Protein AF-A0A484YVG8-F1 (afdb_monomer_lite)

pLDDT: mean 86.03, std 19.51, range [29.23, 98.75]

Foldseek 3Di:
DCVPPVPDDDQDLVSQCPDPPQHQQNSQLCNCQVPVAQGFHDDPLLQLVQCQLVVQEDDCVDPVSVVVSRVSRSVPQDSPCNNVVRVVSNCCSPPASDQPDGPLVPHPSNVRGPCNVVVNSNRPHPDDDDDDDDDDDFDFDWDDDPQWTWWAQDDCDDDPRGHTTRGDDDDPDPPDDDDPDRDTDGDD

Structure (mmCIF, N/CA/C/O backbone):
data_AF-A0A484YVG8-F1
#
_entry.id   AF-A0A484YVG8-F1
#
loop_
_atom_site.group_PDB
_atom_site.id
_atom_site.type_symbol
_atom_site.label_atom_id
_atom_site.label_alt_id
_atom_site.label_comp_id
_atom_site.label_asym_id
_atom_site.label_entity_id
_atom_site.label_seq_id
_atom_site.pdbx_PDB_ins_code
_atom_site.Cartn_x
_atom_site.Cartn_y
_atom_site.Cartn_z
_atom_site.occupancy
_atom_site.B_iso_or_equiv
_atom_site.auth_seq_id
_atom_site.auth_comp_id
_atom_site.auth_asym_id
_atom_site.auth_atom_id
_atom_site.pdbx_PDB_model_num
ATOM 1 N N . MET A 1 1 ? 9.001 -9.313 21.136 1.00 60.34 1 MET A N 1
ATOM 2 C CA . MET A 1 1 ? 7.939 -10.342 21.236 1.00 60.34 1 MET A CA 1
ATOM 3 C C . MET A 1 1 ? 8.156 -11.263 22.421 1.00 60.34 1 MET A C 1
ATOM 5 O O . MET A 1 1 ? 7.615 -10.966 23.472 1.00 60.34 1 MET A O 1
ATOM 9 N N . ALA A 1 2 ? 8.968 -12.321 22.305 1.00 66.81 2 ALA A N 1
ATOM 10 C CA . ALA A 1 2 ? 9.099 -13.330 23.363 1.00 66.81 2 ALA A CA 1
ATOM 11 C C . ALA A 1 2 ? 9.623 -12.759 24.694 1.00 66.81 2 ALA A C 1
ATOM 13 O O . ALA A 1 2 ? 9.033 -13.001 25.737 1.00 66.81 2 ALA A O 1
ATOM 14 N N . THR A 1 3 ? 10.671 -11.936 24.649 1.00 74.25 3 THR A N 1
ATOM 15 C CA . THR A 1 3 ? 11.299 -11.352 25.846 1.00 74.25 3 THR A CA 1
ATOM 16 C C . THR A 1 3 ? 10.597 -10.106 26.387 1.00 74.25 3 THR A C 1
ATOM 18 O O . THR A 1 3 ? 10.563 -9.919 27.594 1.00 74.25 3 THR A O 1
ATOM 21 N N . LEU A 1 4 ? 10.031 -9.256 25.520 1.00 75.81 4 LEU A N 1
ATOM 22 C CA . LEU A 1 4 ? 9.439 -7.964 25.923 1.00 75.81 4 LEU A CA 1
ATOM 23 C C . LEU A 1 4 ? 7.920 -7.997 26.148 1.00 75.81 4 LEU A C 1
ATOM 25 O O . LEU A 1 4 ? 7.398 -7.140 26.846 1.00 75.81 4 LEU A O 1
ATOM 29 N N . HIS A 1 5 ? 7.209 -8.966 25.567 1.00 79.62 5 HIS A N 1
ATOM 30 C CA . HIS A 1 5 ? 5.743 -9.048 25.633 1.00 79.62 5 HIS A CA 1
ATOM 31 C C . HIS A 1 5 ? 5.255 -10.426 26.110 1.00 79.62 5 HIS A C 1
ATOM 33 O O . HIS A 1 5 ? 4.117 -10.808 25.852 1.00 79.62 5 HIS A O 1
ATOM 39 N N . GLY A 1 6 ? 6.122 -11.214 26.760 1.00 82.38 6 GLY A N 1
ATOM 40 C CA . GLY A 1 6 ? 5.752 -12.515 27.335 1.00 82.38 6 GLY A CA 1
ATOM 41 C C . GLY A 1 6 ? 5.202 -13.520 26.317 1.00 82.38 6 GLY A C 1
ATOM 42 O O . GLY A 1 6 ? 4.330 -14.316 26.643 1.00 82.38 6 GLY A O 1
ATOM 43 N N . GLY A 1 7 ? 5.649 -13.441 25.059 1.00 86.50 7 GLY A N 1
ATOM 44 C CA . GLY A 1 7 ? 5.136 -14.283 23.971 1.00 86.50 7 GLY A CA 1
ATOM 45 C C . GLY A 1 7 ? 3.790 -13.838 23.385 1.00 86.50 7 GLY A C 1
ATOM 46 O O . GLY A 1 7 ? 3.355 -14.424 22.397 1.00 86.50 7 GLY A O 1
ATOM 47 N N . LYS A 1 8 ? 3.161 -12.781 23.916 1.00 90.25 8 LYS A N 1
ATOM 48 C CA . LYS A 1 8 ? 1.945 -12.186 23.353 1.00 90.25 8 LYS A CA 1
ATOM 49 C C . LYS A 1 8 ? 2.296 -11.117 22.312 1.00 90.25 8 LYS A C 1
ATOM 51 O O . LYS A 1 8 ? 3.231 -10.338 22.491 1.00 90.25 8 LYS A O 1
ATOM 56 N N . PHE A 1 9 ? 1.555 -11.081 21.207 1.00 92.50 9 PHE A N 1
ATOM 57 C CA . PHE A 1 9 ? 1.695 -10.028 20.200 1.00 92.50 9 PHE A CA 1
ATOM 58 C C . PHE A 1 9 ? 1.106 -8.707 20.754 1.00 92.50 9 PHE A C 1
ATOM 60 O O . PHE A 1 9 ? 0.013 -8.753 21.319 1.00 92.50 9 PHE A O 1
ATOM 67 N N . PRO A 1 10 ? 1.795 -7.554 20.643 1.00 94.12 10 PRO A N 1
ATOM 68 C CA . PRO A 1 10 ? 1.298 -6.279 21.149 1.00 94.12 10 PRO A CA 1
ATOM 69 C C . PRO A 1 10 ? 0.049 -5.812 20.398 1.00 94.12 10 PRO A C 1
ATOM 71 O O . PRO A 1 10 ? -0.094 -6.028 19.197 1.00 94.12 10 PRO A O 1
ATOM 74 N N . GLU A 1 11 ? -0.855 -5.141 21.107 1.00 95.31 11 GLU A N 1
ATOM 75 C CA . GLU A 1 11 ? -2.176 -4.759 20.585 1.00 95.31 11 GLU A CA 1
ATOM 76 C C . GLU A 1 11 ? -2.359 -3.236 20.457 1.00 95.31 11 GLU A C 1
ATOM 78 O O . GLU A 1 11 ? -3.439 -2.762 20.080 1.00 95.31 11 GLU A O 1
ATOM 83 N N . THR A 1 12 ? -1.329 -2.451 20.779 1.00 95.81 12 THR A N 1
ATOM 84 C CA . THR A 1 12 ? -1.303 -0.995 20.575 1.00 95.81 12 THR A CA 1
ATOM 85 C C . THR A 1 12 ? -0.520 -0.641 19.314 1.00 95.81 12 THR A C 1
ATOM 87 O O . THR A 1 12 ? 0.351 -1.392 18.870 1.00 95.81 12 THR A O 1
ATOM 90 N N . PHE A 1 13 ? -0.842 0.495 18.696 1.00 96.00 13 PHE A N 1
ATOM 91 C CA . PHE A 1 13 ? -0.215 0.881 17.433 1.00 96.00 13 PHE A CA 1
ATOM 92 C C . PHE A 1 13 ? 1.282 1.139 17.601 1.00 96.00 13 PHE A C 1
ATOM 94 O O . PHE A 1 13 ? 2.089 0.671 16.800 1.00 96.00 13 PHE A O 1
ATOM 101 N N . GLU A 1 14 ? 1.644 1.848 18.664 1.00 95.94 14 GLU A N 1
ATOM 102 C CA . GLU A 1 14 ? 3.000 2.275 18.982 1.00 95.94 14 GLU A CA 1
ATOM 103 C C . GLU A 1 14 ? 3.911 1.069 19.223 1.00 95.94 14 GLU A C 1
ATOM 105 O O . GLU A 1 14 ? 5.000 0.995 18.655 1.00 95.94 14 GLU A O 1
ATOM 110 N N . GLU A 1 15 ? 3.447 0.085 19.997 1.00 94.94 15 GLU A N 1
ATOM 111 C CA . GLU A 1 15 ? 4.212 -1.133 20.271 1.00 94.94 15 GLU A CA 1
ATOM 112 C C . GLU A 1 15 ? 4.405 -1.982 19.012 1.00 94.94 15 GLU A C 1
ATOM 114 O O . GLU A 1 15 ? 5.496 -2.501 18.780 1.00 94.94 15 GLU A O 1
ATOM 119 N N . VAL A 1 16 ? 3.372 -2.109 18.170 1.00 95.88 16 VAL A N 1
ATOM 120 C CA . VAL A 1 16 ? 3.470 -2.866 16.914 1.00 95.88 16 VAL A CA 1
ATOM 121 C C . VAL A 1 16 ? 4.398 -2.165 15.922 1.00 95.88 16 VAL A C 1
ATOM 123 O O . VAL A 1 16 ? 5.233 -2.818 15.298 1.00 95.88 16 VAL A O 1
ATOM 126 N N . ALA A 1 17 ? 4.289 -0.844 15.784 1.00 95.12 17 ALA A N 1
ATOM 127 C CA . ALA A 1 17 ? 5.133 -0.053 14.891 1.00 95.12 17 ALA A CA 1
ATOM 128 C C . ALA A 1 17 ? 6.601 0.017 15.352 1.00 95.12 17 ALA A C 1
ATOM 130 O O . ALA A 1 17 ? 7.482 0.276 14.536 1.00 95.12 17 ALA A O 1
ATOM 131 N N . ALA A 1 18 ? 6.879 -0.234 16.635 1.00 93.94 18 ALA A N 1
ATOM 132 C CA . ALA A 1 18 ? 8.238 -0.316 17.167 1.00 93.94 18 ALA A CA 1
ATOM 133 C C . ALA A 1 18 ? 8.953 -1.638 16.824 1.00 93.94 18 ALA A C 1
ATOM 135 O O . ALA A 1 18 ? 10.165 -1.757 17.021 1.00 93.94 18 ALA A O 1
ATOM 136 N N . LEU A 1 19 ? 8.235 -2.646 16.314 1.00 94.06 19 LEU A N 1
ATOM 137 C CA . LEU A 1 19 ? 8.826 -3.938 15.976 1.00 94.06 19 LEU A CA 1
ATOM 138 C C . LEU A 1 19 ? 9.741 -3.838 14.740 1.00 94.06 19 LEU A C 1
ATOM 140 O O . LEU A 1 19 ? 9.366 -3.227 13.733 1.00 94.06 19 LEU A O 1
ATOM 144 N N . PRO A 1 20 ? 10.916 -4.500 14.746 1.00 92.25 20 PRO A N 1
ATOM 145 C CA . PRO A 1 20 ? 11.801 -4.528 13.587 1.00 92.25 20 PRO A CA 1
ATOM 146 C C . PRO A 1 20 ? 11.090 -5.042 12.328 1.00 92.25 20 PRO A C 1
ATOM 148 O O . PRO A 1 20 ? 10.507 -6.124 12.329 1.00 92.25 20 PRO A O 1
ATOM 151 N N . GLY A 1 21 ? 11.158 -4.268 11.243 1.00 91.25 21 GLY A N 1
ATOM 152 C CA . GLY A 1 21 ? 10.540 -4.614 9.958 1.00 91.25 21 GLY A CA 1
ATOM 153 C C . GLY A 1 21 ? 9.051 -4.266 9.832 1.00 91.25 21 GLY A C 1
ATOM 154 O O . GLY A 1 21 ? 8.484 -4.464 8.757 1.00 91.25 21 GLY A O 1
ATOM 155 N N . VAL A 1 22 ? 8.416 -3.708 10.869 1.00 95.81 22 VAL A N 1
ATOM 156 C CA . VAL A 1 22 ? 7.002 -3.312 10.834 1.00 95.81 22 VAL A CA 1
ATOM 157 C C . VAL A 1 22 ? 6.878 -1.809 10.591 1.00 95.81 22 VAL A C 1
ATOM 159 O O . VAL A 1 22 ? 7.183 -0.986 11.444 1.00 95.81 22 VAL A O 1
ATOM 162 N N . GLY A 1 23 ? 6.425 -1.432 9.394 1.00 95.25 23 GLY A N 1
ATOM 163 C CA . GLY A 1 23 ? 6.131 -0.035 9.056 1.00 95.25 23 GLY A CA 1
ATOM 164 C C . GLY A 1 23 ? 4.698 0.381 9.406 1.00 95.25 23 GLY A C 1
ATOM 165 O O . GLY A 1 23 ? 3.845 -0.463 9.676 1.00 95.25 23 GLY A O 1
ATOM 166 N N . ARG A 1 24 ? 4.397 1.685 9.288 1.00 96.69 24 ARG A N 1
ATOM 167 C CA . ARG A 1 24 ? 3.072 2.289 9.568 1.00 96.69 24 ARG A CA 1
ATOM 168 C C . ARG A 1 24 ? 1.896 1.512 8.956 1.00 96.69 24 ARG A C 1
ATOM 170 O O . ARG A 1 24 ? 0.933 1.206 9.647 1.00 96.69 24 ARG A O 1
ATOM 177 N N . SER A 1 25 ? 1.980 1.180 7.664 1.00 97.19 25 SER A N 1
ATOM 178 C CA . SER A 1 25 ? 0.912 0.439 6.973 1.00 97.19 25 SER A CA 1
ATOM 179 C C . SER A 1 25 ? 0.786 -1.001 7.457 1.00 97.19 25 SER A C 1
ATOM 181 O O . SER A 1 25 ? -0.323 -1.519 7.505 1.00 97.19 25 SER A O 1
ATOM 183 N N . THR A 1 26 ? 1.899 -1.652 7.792 1.00 97.56 26 THR A N 1
ATOM 184 C CA . THR A 1 26 ? 1.894 -3.033 8.282 1.00 97.56 26 THR A CA 1
ATOM 185 C C . THR A 1 26 ? 1.301 -3.099 9.685 1.00 97.56 26 THR A C 1
ATOM 187 O O . THR A 1 26 ? 0.477 -3.966 9.942 1.00 97.56 26 THR A O 1
ATOM 190 N N . ALA A 1 27 ? 1.644 -2.150 10.562 1.00 97.75 27 ALA A N 1
ATOM 191 C CA . ALA A 1 27 ? 1.044 -2.044 11.891 1.00 97.75 27 ALA A CA 1
ATOM 192 C C . ALA A 1 27 ? -0.480 -1.856 11.811 1.00 97.75 27 ALA A C 1
ATOM 194 O O . ALA A 1 27 ? -1.227 -2.594 12.452 1.00 97.75 27 ALA A O 1
ATOM 195 N N . GLY A 1 28 ? -0.941 -0.934 10.953 1.00 97.44 28 GLY A N 1
ATOM 196 C CA . GLY A 1 28 ? -2.369 -0.722 10.709 1.00 97.44 28 GLY A CA 1
ATOM 197 C C . GLY A 1 28 ? -3.067 -1.963 10.147 1.00 97.44 28 GLY A C 1
ATOM 198 O O . GLY A 1 28 ? -4.139 -2.328 10.623 1.00 97.44 28 GLY A O 1
ATOM 199 N N . ALA A 1 29 ? -2.440 -2.664 9.198 1.00 97.75 29 ALA A N 1
ATOM 200 C CA . ALA A 1 29 ? -2.981 -3.899 8.631 1.00 97.75 29 ALA A CA 1
ATOM 201 C C . ALA A 1 29 ? -3.119 -4.998 9.691 1.00 97.75 29 ALA A C 1
ATOM 203 O O . ALA A 1 29 ? -4.184 -5.592 9.813 1.00 97.75 29 ALA A O 1
ATOM 204 N N . ILE A 1 30 ? -2.076 -5.234 10.491 1.00 97.69 30 ILE A N 1
ATOM 205 C CA . ILE A 1 30 ? -2.102 -6.255 11.543 1.00 97.69 30 ILE A CA 1
ATOM 206 C C . ILE A 1 30 ? -3.243 -5.970 12.518 1.00 97.69 30 ILE A C 1
ATOM 208 O O . ILE A 1 30 ? -4.085 -6.834 12.724 1.00 97.69 30 ILE A O 1
ATOM 212 N N . LEU A 1 31 ? -3.297 -4.760 13.078 1.00 97.94 31 LEU A N 1
ATOM 213 C CA . LEU A 1 31 ? -4.265 -4.414 14.120 1.00 97.94 31 LEU A CA 1
ATOM 214 C C . LEU A 1 31 ? -5.709 -4.342 13.609 1.00 97.94 31 LEU A C 1
ATOM 216 O O . LEU A 1 31 ? -6.631 -4.727 14.327 1.00 97.94 31 LEU A O 1
ATOM 220 N N . SER A 1 32 ? -5.920 -3.865 12.381 1.00 97.75 32 SER A N 1
ATOM 221 C CA . SER A 1 32 ? -7.262 -3.824 11.790 1.00 97.75 32 SER A CA 1
ATOM 222 C C . SER A 1 32 ? -7.777 -5.210 11.421 1.00 97.75 32 SER A C 1
ATOM 224 O O . SER A 1 32 ? -8.926 -5.511 11.708 1.00 97.75 32 SER A O 1
ATOM 226 N N . LEU A 1 33 ? -6.943 -6.077 10.840 1.00 97.44 33 LEU A N 1
ATOM 227 C CA . LEU A 1 33 ? -7.379 -7.399 10.384 1.00 97.44 33 LEU A CA 1
ATOM 228 C C . LEU A 1 33 ? -7.543 -8.400 11.529 1.00 97.44 33 LEU A C 1
ATOM 230 O O . LEU A 1 33 ? -8.469 -9.204 11.495 1.00 97.44 33 LEU A O 1
ATOM 234 N N . SER A 1 34 ? -6.653 -8.380 12.526 1.00 96.94 34 SER A N 1
ATOM 235 C CA . SER A 1 34 ? -6.692 -9.366 13.615 1.00 96.94 34 SER A CA 1
ATOM 236 C C . SER A 1 34 ? -7.601 -8.959 14.772 1.00 96.94 34 SER A C 1
ATOM 238 O O . SER A 1 34 ? -8.173 -9.832 15.420 1.00 96.94 34 SER A O 1
ATOM 240 N N . LEU A 1 35 ? -7.742 -7.654 15.033 1.00 96.56 35 LEU A N 1
ATOM 241 C CA . LEU A 1 35 ? -8.461 -7.128 16.199 1.00 96.56 35 LEU A CA 1
ATOM 242 C C . LEU A 1 35 ? -9.585 -6.148 15.837 1.00 96.56 35 LEU A C 1
ATOM 244 O O . LEU A 1 35 ? -10.202 -5.587 16.740 1.00 96.56 35 LEU A O 1
ATOM 248 N N . GLY A 1 36 ? -9.838 -5.885 14.550 1.00 96.75 36 GLY A N 1
ATOM 249 C CA . GLY A 1 36 ? -10.873 -4.935 14.125 1.00 96.75 36 GLY A CA 1
ATOM 250 C C . GLY A 1 36 ? -10.590 -3.489 14.543 1.00 96.75 36 GLY A C 1
ATOM 251 O O . GLY A 1 36 ? -11.511 -2.678 14.624 1.00 96.75 36 GLY A O 1
ATOM 252 N N . LYS A 1 37 ? -9.335 -3.138 14.859 1.00 97.44 37 LYS A N 1
ATOM 253 C CA . LYS A 1 37 ? -8.994 -1.774 15.287 1.00 97.44 37 LYS A CA 1
ATOM 254 C C . LYS A 1 37 ? -9.048 -0.807 14.107 1.00 97.44 37 LYS A C 1
ATOM 256 O O . LYS A 1 37 ? -8.571 -1.121 13.017 1.00 97.44 37 LYS A O 1
ATOM 261 N N . HIS A 1 38 ? -9.588 0.390 14.339 1.00 97.94 38 HIS A N 1
ATOM 262 C CA . HIS A 1 38 ? -9.782 1.417 13.310 1.00 97.94 38 HIS A CA 1
ATOM 263 C C . HIS A 1 38 ? -8.454 2.058 12.881 1.00 97.94 38 HIS A C 1
ATOM 265 O O . HIS A 1 38 ? -8.110 3.164 13.287 1.00 97.94 38 HIS A O 1
ATOM 271 N N . PHE A 1 39 ? -7.700 1.344 12.046 1.00 98.19 39 PHE A N 1
ATOM 272 C CA . PHE A 1 39 ? -6.464 1.830 11.445 1.00 98.19 39 PHE A CA 1
ATOM 273 C C . PHE A 1 39 ? -6.497 1.688 9.919 1.00 98.19 39 PHE A C 1
ATOM 275 O O . PHE A 1 39 ? -6.807 0.608 9.406 1.00 98.19 39 PHE A O 1
ATOM 282 N N . PRO A 1 40 ? -6.140 2.749 9.177 1.00 98.12 40 PRO A N 1
ATOM 283 C CA . PRO A 1 40 ? -6.019 2.696 7.728 1.00 98.12 40 PRO A CA 1
ATOM 284 C C . PRO A 1 40 ? -4.735 1.982 7.297 1.00 98.12 40 PRO A C 1
ATOM 286 O O . PRO A 1 40 ? -3.752 1.889 8.039 1.00 98.12 40 PRO A O 1
ATOM 289 N N . ILE A 1 41 ? -4.714 1.559 6.036 1.00 98.44 41 ILE A N 1
ATOM 290 C CA . ILE A 1 41 ? -3.536 0.986 5.377 1.00 98.44 41 ILE A CA 1
ATOM 291 C C . ILE A 1 41 ? -3.152 1.803 4.143 1.00 98.44 41 ILE A C 1
ATOM 293 O O . ILE A 1 41 ? -3.974 2.503 3.551 1.00 98.44 41 ILE A O 1
ATOM 297 N N . LEU A 1 42 ? -1.888 1.732 3.733 1.00 98.19 42 LEU A N 1
ATOM 298 C CA . LEU A 1 42 ? -1.410 2.413 2.533 1.00 98.19 42 LEU A CA 1
ATOM 299 C C . LEU A 1 42 ? -0.228 1.674 1.892 1.00 98.19 42 LEU A C 1
ATOM 301 O O . LEU A 1 42 ? 0.884 2.199 1.759 1.00 98.19 42 LEU A O 1
ATOM 305 N N . ASP A 1 43 ? -0.476 0.434 1.480 1.00 96.62 43 ASP A N 1
ATOM 306 C CA . ASP A 1 43 ? 0.477 -0.368 0.720 1.00 96.62 43 ASP A CA 1
ATOM 307 C C . ASP A 1 43 ? 0.540 0.070 -0.764 1.00 96.62 43 ASP A C 1
ATOM 309 O O . ASP A 1 43 ? -0.116 1.020 -1.207 1.00 96.62 43 ASP A O 1
ATOM 313 N N . GLY A 1 44 ? 1.350 -0.611 -1.579 1.00 96.19 44 GLY A N 1
ATOM 314 C CA . GLY A 1 44 ? 1.469 -0.287 -3.006 1.00 96.19 44 GLY A CA 1
ATOM 315 C C . GLY A 1 44 ? 0.164 -0.454 -3.802 1.00 96.19 44 GLY A C 1
ATOM 316 O O . GLY A 1 44 ? -0.021 0.219 -4.822 1.00 96.19 44 GLY A O 1
ATOM 317 N N . ASN A 1 45 ? -0.736 -1.333 -3.354 1.00 97.81 45 ASN A N 1
ATOM 318 C CA . ASN A 1 45 ? -2.032 -1.585 -3.975 1.00 97.81 45 ASN A CA 1
ATOM 319 C C . ASN A 1 45 ? -3.012 -0.455 -3.666 1.00 97.81 45 ASN A C 1
ATOM 321 O O . ASN A 1 45 ? -3.525 0.176 -4.593 1.00 97.81 45 ASN A O 1
ATOM 325 N N . VAL A 1 46 ? -3.169 -0.118 -2.389 1.00 98.19 46 VAL A N 1
ATOM 326 C CA . VAL A 1 46 ? -4.045 0.953 -1.913 1.00 98.19 46 VAL A CA 1
ATOM 327 C C . VAL A 1 46 ? -3.591 2.310 -2.443 1.00 98.19 46 VAL A C 1
ATOM 329 O O . VAL A 1 46 ? -4.416 3.061 -2.962 1.00 98.19 46 VAL A O 1
ATOM 332 N N . LYS A 1 47 ? -2.276 2.598 -2.463 1.00 98.31 47 LYS A N 1
ATOM 333 C CA . LYS A 1 47 ? -1.734 3.821 -3.095 1.00 98.31 47 LYS A CA 1
ATOM 334 C C . LYS A 1 47 ? -2.216 3.984 -4.536 1.00 98.31 47 LYS A C 1
ATOM 336 O O . LYS A 1 47 ? -2.554 5.087 -4.951 1.00 98.31 47 LYS A O 1
ATOM 341 N N . ARG A 1 48 ? -2.246 2.896 -5.311 1.00 98.31 48 ARG A N 1
ATOM 342 C CA . ARG A 1 48 ? -2.674 2.915 -6.717 1.00 98.31 48 ARG A CA 1
ATOM 343 C C . ARG A 1 48 ? -4.178 3.101 -6.861 1.00 98.31 48 ARG A C 1
ATOM 345 O O . ARG A 1 48 ? -4.586 3.891 -7.710 1.00 98.31 48 ARG A O 1
ATOM 352 N N . VAL A 1 49 ? -4.975 2.407 -6.050 1.00 98.62 49 VAL A N 1
ATOM 353 C CA . VAL A 1 49 ? -6.436 2.563 -6.035 1.00 98.62 49 VAL A CA 1
ATOM 354 C C . VAL A 1 49 ? -6.805 4.007 -5.701 1.00 98.62 49 VAL A C 1
ATOM 356 O O . VAL A 1 49 ? -7.476 4.654 -6.503 1.00 98.62 49 VAL A O 1
ATOM 359 N N . LEU A 1 50 ? -6.299 4.543 -4.586 1.00 98.75 50 LEU A N 1
ATOM 360 C CA . LEU A 1 50 ? -6.603 5.904 -4.139 1.00 98.75 50 LEU A CA 1
ATOM 361 C C . LEU A 1 50 ? -6.100 6.959 -5.126 1.00 98.75 50 LEU A C 1
ATOM 363 O O . LEU A 1 50 ? -6.848 7.865 -5.486 1.00 98.75 50 LEU A O 1
ATOM 367 N N . ALA A 1 51 ? -4.868 6.820 -5.631 1.00 98.56 51 ALA A N 1
ATOM 368 C CA . ALA A 1 51 ? -4.328 7.780 -6.589 1.00 98.56 51 ALA A CA 1
ATOM 369 C C . ALA A 1 51 ? -5.144 7.842 -7.885 1.00 98.56 51 ALA A C 1
ATOM 371 O O . ALA A 1 51 ? -5.301 8.920 -8.446 1.00 98.56 51 ALA A O 1
ATOM 372 N N . ARG A 1 52 ? -5.679 6.712 -8.361 1.00 98.62 52 ARG A N 1
ATOM 373 C CA . ARG A 1 52 ? -6.542 6.673 -9.550 1.00 98.62 52 ARG A CA 1
ATOM 374 C C . ARG A 1 52 ? -7.945 7.194 -9.257 1.00 98.62 52 ARG A C 1
ATOM 376 O O . ARG A 1 52 ? -8.450 8.010 -10.021 1.00 98.62 52 ARG A O 1
ATOM 383 N N . CYS A 1 53 ? -8.554 6.752 -8.158 1.00 98.56 53 CYS A N 1
ATOM 384 C CA . CYS A 1 53 ? -9.919 7.139 -7.808 1.00 98.56 53 CYS A CA 1
ATOM 385 C C . CYS A 1 53 ? -10.037 8.654 -7.607 1.00 98.56 53 CYS A C 1
ATOM 387 O O . CYS A 1 53 ? -10.939 9.269 -8.163 1.00 98.56 53 CYS A O 1
ATOM 389 N N . TYR A 1 54 ? -9.069 9.251 -6.905 1.00 98.56 54 TYR A N 1
ATOM 390 C CA . TYR A 1 54 ? -9.038 10.677 -6.566 1.00 98.56 54 TYR A CA 1
ATOM 391 C C . TYR A 1 54 ? -8.095 11.513 -7.449 1.00 98.56 54 TYR A C 1
ATOM 393 O O . TYR A 1 54 ? -7.811 12.663 -7.118 1.00 98.56 54 TYR A O 1
ATOM 401 N N . ALA A 1 55 ? -7.573 10.947 -8.544 1.00 98.12 55 ALA A N 1
ATOM 402 C CA . ALA A 1 55 ? -6.649 11.620 -9.466 1.00 98.12 55 ALA A CA 1
ATOM 403 C C . ALA A 1 55 ? -5.456 12.324 -8.773 1.00 98.12 55 ALA A C 1
ATOM 405 O O . ALA A 1 55 ? -5.066 13.440 -9.123 1.00 98.12 55 ALA A O 1
ATOM 406 N N . VAL A 1 56 ? -4.842 11.665 -7.783 1.00 98.31 56 VAL A N 1
ATOM 407 C CA . VAL A 1 56 ? -3.684 12.200 -7.050 1.00 98.31 56 VAL A CA 1
ATOM 408 C C . VAL A 1 56 ? -2.425 12.087 -7.905 1.00 98.31 56 VAL A C 1
ATOM 410 O O . VAL A 1 56 ? -1.802 11.027 -8.002 1.00 98.31 56 VAL A O 1
ATOM 413 N N . SER A 1 57 ? -2.038 13.198 -8.526 1.00 96.62 57 SER A N 1
ATOM 414 C CA . SER A 1 57 ? -0.824 13.300 -9.333 1.00 96.62 57 SER A CA 1
ATOM 415 C C . SER A 1 57 ? 0.454 13.265 -8.492 1.00 96.62 57 SER A C 1
ATOM 417 O O . SER A 1 57 ? 0.471 13.645 -7.323 1.00 96.62 57 SER A O 1
ATOM 419 N N . GLY A 1 58 ? 1.562 12.892 -9.133 1.00 96.50 58 GLY A N 1
ATOM 420 C CA . GLY A 1 58 ? 2.891 12.902 -8.524 1.00 96.50 58 GLY A CA 1
ATOM 421 C C . GLY A 1 58 ? 3.343 11.535 -8.015 1.00 96.50 58 GLY A C 1
ATOM 422 O O . GLY A 1 58 ? 2.570 10.584 -7.905 1.00 96.50 58 GLY A O 1
ATOM 423 N N . TRP A 1 59 ? 4.648 11.416 -7.773 1.00 96.94 59 TRP A N 1
ATOM 424 C CA . TRP A 1 59 ? 5.263 10.171 -7.322 1.00 96.94 59 TRP A CA 1
ATOM 425 C C . TRP A 1 59 ? 5.038 9.965 -5.817 1.00 96.94 59 TRP A C 1
ATOM 427 O O . TRP A 1 59 ? 5.508 10.800 -5.043 1.00 96.94 59 TRP A O 1
ATOM 437 N N . PRO A 1 60 ? 4.434 8.843 -5.371 1.00 96.12 60 PRO A N 1
ATOM 438 C CA . PRO A 1 60 ? 4.186 8.580 -3.947 1.00 96.12 60 PRO A CA 1
ATOM 439 C C . PRO A 1 60 ? 5.428 8.429 -3.061 1.00 96.12 60 PRO A C 1
ATOM 441 O O . PRO A 1 60 ? 5.279 8.208 -1.866 1.00 96.12 60 PRO A O 1
ATOM 444 N N . GLY A 1 61 ? 6.640 8.476 -3.626 1.00 94.56 61 GLY A N 1
ATOM 445 C CA . GLY A 1 61 ? 7.875 8.570 -2.841 1.00 94.56 61 GLY A CA 1
ATOM 446 C C . GLY A 1 61 ? 8.226 9.997 -2.410 1.00 94.56 61 GLY A C 1
ATOM 447 O O . GLY A 1 61 ? 9.116 10.172 -1.586 1.00 94.56 61 GLY A O 1
ATOM 448 N N . LYS A 1 62 ? 7.541 11.023 -2.939 1.00 96.56 62 LYS A N 1
ATOM 449 C CA . LYS A 1 62 ? 7.613 12.389 -2.403 1.00 96.56 62 LYS A CA 1
ATOM 450 C C . LYS A 1 62 ? 6.723 12.499 -1.168 1.00 96.56 62 LYS A C 1
ATOM 452 O O . LYS A 1 62 ? 5.566 12.081 -1.214 1.00 96.56 62 LYS A O 1
ATOM 457 N N . LYS A 1 63 ? 7.235 13.126 -0.104 1.00 96.81 63 LYS A N 1
ATOM 458 C CA . LYS A 1 63 ? 6.543 13.208 1.191 1.00 96.81 63 LYS A CA 1
ATOM 459 C C . LYS A 1 63 ? 5.166 13.867 1.105 1.00 96.81 63 LYS A C 1
ATOM 461 O O . LYS A 1 63 ? 4.217 13.376 1.698 1.00 96.81 63 LYS A O 1
ATOM 466 N N . GLU A 1 64 ? 5.050 14.929 0.317 1.00 97.75 64 GLU A N 1
ATOM 467 C CA . GLU A 1 64 ? 3.788 15.634 0.069 1.00 97.75 64 GLU A CA 1
ATOM 468 C C . GLU A 1 64 ? 2.707 14.712 -0.525 1.00 97.75 64 GLU A C 1
ATOM 470 O O . GLU A 1 64 ? 1.592 14.633 -0.010 1.00 97.75 64 GLU A O 1
ATOM 475 N N . VAL A 1 65 ? 3.057 13.956 -1.572 1.00 97.81 65 VAL A N 1
ATOM 476 C CA . VAL A 1 65 ? 2.138 13.016 -2.236 1.00 97.81 65 VAL A CA 1
ATOM 477 C C . VAL A 1 65 ? 1.788 11.860 -1.301 1.00 97.81 65 VAL A C 1
ATOM 479 O O . VAL A 1 65 ? 0.634 11.444 -1.232 1.00 97.81 65 VAL A O 1
ATOM 482 N N . GLU A 1 66 ? 2.775 11.349 -0.562 1.00 98.00 66 GLU A N 1
ATOM 483 C CA . GLU A 1 66 ? 2.560 10.308 0.441 1.00 98.00 66 GLU A CA 1
ATOM 484 C C . GLU A 1 66 ? 1.578 10.760 1.531 1.00 98.00 66 GLU A C 1
ATOM 486 O O . GLU A 1 66 ? 0.640 10.028 1.837 1.00 98.00 66 GLU A O 1
ATOM 491 N N . ASN A 1 67 ? 1.757 11.963 2.083 1.00 98.31 67 ASN A N 1
ATOM 492 C CA . ASN A 1 67 ? 0.881 12.512 3.117 1.00 98.31 67 ASN A CA 1
ATOM 493 C C . ASN A 1 67 ? -0.553 12.675 2.604 1.00 98.31 67 ASN A C 1
ATOM 495 O O . ASN A 1 67 ? -1.488 12.265 3.284 1.00 98.31 67 ASN A O 1
ATOM 499 N N . LYS A 1 68 ? -0.729 13.183 1.377 1.00 98.44 68 LYS A N 1
ATOM 500 C CA . LYS A 1 68 ? -2.056 13.306 0.758 1.00 98.44 68 LYS A CA 1
ATOM 501 C C . LYS A 1 68 ? -2.759 11.953 0.626 1.00 98.44 68 LYS A C 1
ATOM 503 O O . LYS A 1 68 ? -3.951 11.848 0.897 1.00 98.44 68 LYS A O 1
ATOM 508 N N . LEU A 1 69 ? -2.027 10.913 0.227 1.00 98.62 69 LEU A N 1
ATOM 509 C CA . LEU A 1 69 ? -2.574 9.559 0.131 1.00 98.62 69 LEU A CA 1
ATOM 510 C C . LEU A 1 69 ? -2.907 8.963 1.507 1.00 98.62 69 LEU A C 1
ATOM 512 O O . LEU A 1 69 ? -3.898 8.247 1.617 1.00 98.62 69 LEU A O 1
ATOM 516 N N . TRP A 1 70 ? -2.129 9.273 2.549 1.00 98.56 70 TRP A N 1
ATOM 517 C CA . TRP A 1 70 ? -2.462 8.886 3.924 1.00 98.56 70 TRP A CA 1
ATOM 518 C C . TRP A 1 70 ? -3.744 9.548 4.410 1.00 98.56 70 TRP A C 1
ATOM 520 O O . TRP A 1 70 ? -4.623 8.840 4.888 1.00 98.56 70 TRP A O 1
ATOM 530 N N . SER A 1 71 ? -3.890 10.861 4.215 1.00 98.62 71 SER A N 1
ATOM 531 C CA . SER A 1 71 ? -5.111 11.578 4.593 1.00 98.62 71 SER A CA 1
ATOM 532 C C . SER A 1 71 ? -6.340 11.039 3.863 1.00 98.62 71 SER A C 1
ATOM 534 O O . SER A 1 71 ? -7.388 10.875 4.475 1.00 98.62 71 SER A O 1
ATOM 536 N N . LEU A 1 72 ? -6.216 10.706 2.573 1.00 98.62 72 LEU A N 1
ATOM 537 C CA . LEU A 1 72 ? -7.302 10.052 1.839 1.00 98.62 72 LEU A CA 1
ATOM 538 C C . LEU A 1 72 ? -7.628 8.676 2.418 1.00 98.62 72 LEU A C 1
ATOM 540 O O . LEU A 1 72 ? -8.800 8.371 2.592 1.00 98.62 72 LEU A O 1
ATOM 544 N N . SER A 1 73 ? -6.614 7.862 2.730 1.00 98.56 73 SER A N 1
ATOM 545 C CA . SER A 1 73 ? -6.828 6.539 3.325 1.00 98.56 73 SER A CA 1
ATOM 546 C C . SER A 1 73 ? -7.549 6.636 4.672 1.00 98.56 73 SER A C 1
ATOM 548 O O . SER A 1 73 ? -8.524 5.925 4.895 1.00 98.56 73 SER A O 1
ATOM 550 N N . GLU A 1 74 ? -7.140 7.568 5.534 1.00 98.38 74 GLU A N 1
ATOM 551 C CA . GLU A 1 74 ? -7.804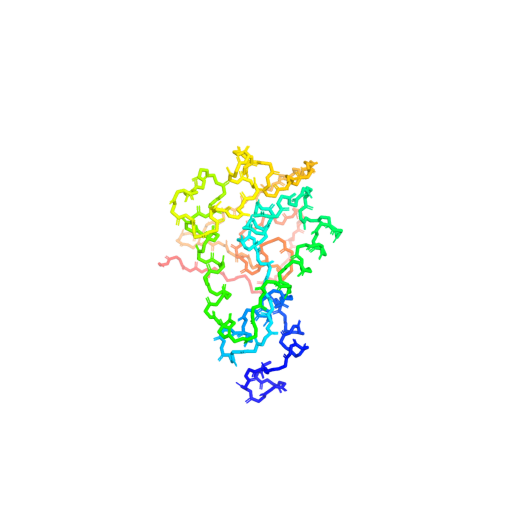 7.858 6.811 1.00 98.38 74 GLU A CA 1
ATOM 552 C C . GLU A 1 74 ? -9.272 8.263 6.621 1.00 98.38 74 GLU A C 1
ATOM 554 O O . GLU A 1 74 ? -10.139 7.739 7.312 1.00 98.38 74 GLU A O 1
ATOM 559 N N . GLN A 1 75 ? -9.563 9.139 5.655 1.00 98.38 75 GLN A N 1
ATOM 560 C CA . GLN A 1 75 ? -10.923 9.626 5.391 1.00 98.38 75 GLN A CA 1
ATOM 561 C C . GLN A 1 75 ? -11.877 8.534 4.906 1.00 98.38 75 GLN A C 1
ATOM 563 O O . GLN A 1 75 ? -13.054 8.552 5.257 1.00 98.38 75 GLN A O 1
ATOM 568 N N . VAL A 1 76 ? -11.396 7.610 4.069 1.00 98.00 76 VAL A N 1
ATOM 569 C CA . VAL A 1 76 ? -12.256 6.577 3.468 1.00 98.00 76 VAL A CA 1
ATOM 570 C C . VAL A 1 76 ? -12.347 5.305 4.303 1.00 98.00 76 VAL A C 1
ATOM 572 O O . VAL A 1 76 ? -13.227 4.489 4.047 1.00 98.00 76 VAL A O 1
ATOM 575 N N . THR A 1 77 ? -11.442 5.109 5.266 1.00 98.38 77 THR A N 1
ATOM 576 C CA . THR A 1 77 ? -11.414 3.895 6.087 1.00 98.38 77 THR A CA 1
ATOM 577 C C . THR A 1 77 ? -12.515 3.956 7.149 1.00 98.38 77 THR A C 1
ATOM 579 O O . THR A 1 77 ? -12.437 4.785 8.062 1.00 98.38 77 THR A O 1
ATOM 582 N N . PRO A 1 78 ? -13.530 3.076 7.087 1.00 98.00 78 PRO A N 1
ATOM 583 C CA . PRO A 1 78 ? -14.608 3.067 8.060 1.00 98.00 78 PRO A CA 1
ATOM 584 C C . PRO A 1 78 ? -14.126 2.505 9.402 1.00 98.00 78 PRO A C 1
ATOM 586 O O . PRO A 1 78 ? -13.236 1.657 9.449 1.00 98.00 78 PRO A O 1
ATOM 589 N N . ALA A 1 79 ? -14.757 2.942 10.493 1.00 96.38 79 ALA A N 1
ATOM 590 C CA . ALA A 1 79 ? -14.544 2.342 11.811 1.00 96.38 79 ALA A CA 1
ATOM 591 C C . ALA A 1 79 ? -15.212 0.961 11.922 1.00 96.38 79 ALA A C 1
ATOM 593 O O . ALA A 1 79 ? -14.645 0.030 12.486 1.00 96.38 79 ALA A O 1
ATOM 594 N N . VAL A 1 80 ? -16.417 0.820 11.362 1.00 97.75 80 VAL A N 1
ATOM 595 C CA . VAL A 1 80 ? -17.188 -0.429 11.373 1.00 97.75 80 VAL A CA 1
ATOM 596 C C . VAL A 1 80 ? -16.823 -1.259 10.145 1.00 97.75 80 VAL A C 1
ATOM 598 O O . VAL A 1 80 ? -16.919 -0.772 9.019 1.00 97.75 80 VAL A O 1
ATOM 601 N N . GLY A 1 81 ? -16.439 -2.521 10.351 1.00 97.62 81 GLY A N 1
ATOM 602 C CA . GLY A 1 81 ? -16.054 -3.424 9.263 1.00 97.62 81 GLY A CA 1
ATOM 603 C C . GLY A 1 81 ? -14.696 -3.093 8.635 1.00 97.62 81 GLY A C 1
ATOM 604 O O . GLY A 1 81 ? -14.479 -3.372 7.451 1.00 97.62 81 GLY A O 1
ATOM 605 N N . VAL A 1 82 ? -13.802 -2.457 9.399 1.00 98.31 82 VAL A N 1
ATOM 606 C CA . VAL A 1 82 ? -12.467 -2.026 8.953 1.00 98.31 82 VAL A CA 1
ATOM 607 C C . VAL A 1 82 ? -11.630 -3.188 8.414 1.00 98.31 82 VAL A C 1
ATOM 609 O O . VAL A 1 82 ? -10.915 -3.032 7.427 1.00 98.31 82 VAL A O 1
ATOM 612 N N . GLU A 1 83 ? -11.762 -4.373 9.005 1.00 98.06 83 GLU A N 1
ATOM 613 C CA . GLU A 1 83 ? -11.076 -5.596 8.601 1.00 98.06 83 GLU A CA 1
ATOM 614 C C . GLU A 1 83 ? -11.466 -6.009 7.177 1.00 98.06 83 GLU A C 1
ATOM 616 O O . GLU A 1 83 ? -10.607 -6.253 6.325 1.00 98.06 83 GLU A O 1
ATOM 621 N N . ARG A 1 84 ? -12.770 -5.982 6.875 1.00 98.38 84 ARG A N 1
ATOM 622 C CA . ARG A 1 84 ? -13.297 -6.280 5.539 1.00 98.38 84 ARG A CA 1
ATOM 623 C C . ARG A 1 84 ? -12.912 -5.198 4.545 1.00 98.38 84 ARG A C 1
ATOM 625 O O . ARG A 1 84 ? -12.555 -5.515 3.413 1.00 98.38 84 ARG A O 1
ATOM 632 N N . PHE A 1 85 ? -12.974 -3.933 4.957 1.00 98.50 85 PHE A N 1
ATOM 633 C CA . PHE A 1 85 ? -12.615 -2.805 4.106 1.00 98.50 85 PHE A CA 1
ATOM 634 C C . PHE A 1 85 ? -11.139 -2.846 3.693 1.00 98.50 85 PHE A C 1
ATOM 636 O O . PHE A 1 85 ? -10.830 -2.774 2.502 1.00 98.50 85 PHE A O 1
ATOM 643 N N . ASN A 1 86 ? -10.228 -3.010 4.654 1.00 98.19 86 ASN A N 1
ATOM 644 C CA . ASN A 1 86 ? -8.793 -3.045 4.388 1.00 98.19 86 ASN A CA 1
ATOM 645 C C . ASN A 1 86 ? -8.420 -4.242 3.505 1.00 98.19 86 ASN A C 1
ATOM 647 O O . ASN A 1 86 ? -7.660 -4.074 2.548 1.00 98.19 86 ASN A O 1
ATOM 651 N N . GLN A 1 87 ? -9.004 -5.422 3.753 1.00 98.38 87 GLN A N 1
ATOM 652 C CA . GLN A 1 87 ? -8.798 -6.579 2.881 1.00 98.38 87 GLN A CA 1
ATOM 653 C C . GLN A 1 87 ? -9.325 -6.324 1.462 1.00 98.38 87 GLN A C 1
ATOM 655 O O . GLN A 1 87 ? -8.593 -6.510 0.489 1.00 98.38 87 GLN A O 1
ATOM 660 N N . ALA A 1 88 ? -10.544 -5.795 1.332 1.00 98.25 88 ALA A N 1
ATOM 661 C CA . ALA A 1 88 ? -11.138 -5.485 0.035 1.00 98.25 88 ALA A CA 1
ATOM 662 C C . ALA A 1 88 ? -10.313 -4.460 -0.760 1.00 98.25 88 ALA A C 1
ATOM 664 O O . ALA A 1 88 ? -10.162 -4.595 -1.973 1.00 98.25 88 ALA A O 1
ATOM 665 N N . MET A 1 89 ? -9.739 -3.450 -0.100 1.00 98.38 89 MET A N 1
ATOM 666 C CA . MET A 1 89 ? -8.880 -2.456 -0.750 1.00 98.38 89 MET A CA 1
ATOM 667 C C . MET A 1 89 ? -7.574 -3.066 -1.285 1.00 98.38 89 MET A C 1
ATOM 669 O O . MET A 1 89 ? -7.127 -2.695 -2.379 1.00 98.38 89 MET A O 1
ATOM 673 N N . MET A 1 90 ? -6.977 -4.021 -0.563 1.00 98.06 90 MET A N 1
ATOM 674 C CA . MET A 1 90 ? -5.810 -4.772 -1.041 1.00 98.06 90 MET A CA 1
ATOM 675 C C . MET A 1 90 ? -6.169 -5.665 -2.234 1.00 98.06 90 MET A C 1
ATOM 677 O O . MET A 1 90 ? -5.502 -5.585 -3.271 1.00 98.06 90 MET A O 1
ATOM 681 N N . ASP A 1 91 ? -7.253 -6.438 -2.129 1.00 98.19 91 ASP A N 1
ATOM 682 C CA . ASP A 1 91 ? -7.728 -7.349 -3.180 1.00 98.19 91 ASP A CA 1
ATOM 683 C C . ASP A 1 91 ? -8.101 -6.589 -4.456 1.00 98.19 91 ASP A C 1
ATOM 685 O O . ASP A 1 91 ? -7.714 -6.968 -5.568 1.00 98.19 91 ASP A O 1
ATOM 689 N N . LEU A 1 92 ? -8.777 -5.446 -4.304 1.00 98.38 92 LEU A N 1
ATOM 690 C CA . LEU A 1 92 ? -9.131 -4.568 -5.412 1.00 98.38 92 LEU A CA 1
ATOM 691 C C . LEU A 1 92 ? -7.881 -4.107 -6.159 1.00 98.38 92 LEU A C 1
ATOM 693 O O . LEU A 1 92 ? -7.837 -4.165 -7.390 1.00 98.38 92 LEU A O 1
ATOM 697 N N . GLY A 1 93 ? -6.851 -3.659 -5.440 1.00 98.06 93 GLY A N 1
ATOM 698 C CA . GLY A 1 93 ? -5.592 -3.266 -6.059 1.00 98.06 93 GLY A CA 1
ATOM 699 C C . GLY A 1 93 ? -4.881 -4.443 -6.728 1.00 98.06 93 GLY A C 1
ATOM 700 O O . GLY A 1 93 ? -4.344 -4.276 -7.826 1.00 98.06 93 GLY A O 1
ATOM 701 N N . ALA A 1 94 ? -4.895 -5.623 -6.113 1.00 97.94 94 ALA A N 1
ATOM 702 C CA . ALA A 1 94 ? -4.209 -6.806 -6.621 1.00 97.94 94 ALA A CA 1
ATOM 703 C C . ALA A 1 94 ? -4.856 -7.384 -7.893 1.00 97.94 94 ALA A C 1
ATOM 705 O O . ALA A 1 94 ? -4.140 -7.725 -8.833 1.00 97.94 94 ALA A O 1
ATOM 706 N N . MET A 1 95 ? -6.190 -7.464 -7.949 1.00 97.94 95 MET A N 1
ATOM 707 C CA . MET A 1 95 ? -6.907 -8.243 -8.971 1.00 97.94 95 MET A CA 1
ATOM 708 C C . MET A 1 95 ? -7.642 -7.402 -10.023 1.00 97.94 95 MET A C 1
ATOM 710 O O . MET A 1 95 ? -7.827 -7.860 -11.156 1.00 97.94 95 MET A O 1
ATOM 714 N N . ILE A 1 96 ? -8.069 -6.183 -9.673 1.00 98.50 96 ILE A N 1
ATOM 715 C CA . ILE A 1 96 ? -8.951 -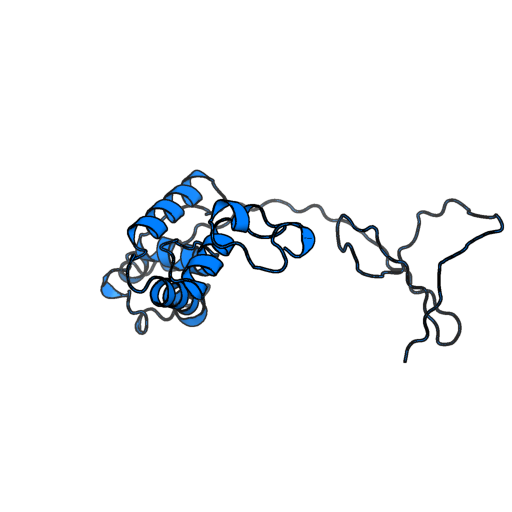5.354 -10.512 1.00 98.50 96 ILE A CA 1
ATOM 716 C C . ILE A 1 96 ? -8.236 -4.084 -10.964 1.00 98.50 96 ILE A C 1
ATOM 718 O O . ILE A 1 96 ? -8.015 -3.869 -12.156 1.00 98.50 96 ILE A O 1
ATOM 722 N N . CYS A 1 97 ? -7.817 -3.248 -10.017 1.00 98.38 97 CYS A N 1
ATOM 723 C CA . CYS A 1 97 ? -7.078 -2.018 -10.263 1.00 98.38 97 CYS A CA 1
ATOM 724 C C . CYS A 1 97 ? -5.579 -2.321 -10.406 1.00 98.38 97 CYS A C 1
ATOM 726 O O . CYS A 1 97 ? -4.737 -1.764 -9.705 1.00 98.38 97 CYS A O 1
ATOM 728 N N . THR A 1 98 ? -5.235 -3.227 -11.319 1.00 98.00 98 THR A N 1
ATOM 729 C CA . THR A 1 98 ? -3.874 -3.726 -11.553 1.00 98.00 98 THR A CA 1
ATOM 730 C C . THR A 1 98 ? -2.945 -2.650 -12.119 1.00 98.00 98 THR A C 1
ATOM 732 O O . THR A 1 98 ? -3.367 -1.585 -12.582 1.00 98.00 98 THR A O 1
ATOM 735 N N . ARG A 1 99 ? -1.631 -2.907 -12.091 1.00 95.56 99 ARG A N 1
ATOM 736 C CA . ARG A 1 99 ? -0.617 -1.970 -12.604 1.00 95.56 99 ARG A CA 1
ATOM 737 C C . ARG A 1 99 ? -0.849 -1.612 -14.074 1.00 95.56 99 ARG A C 1
ATOM 739 O O . ARG A 1 99 ? -0.812 -0.435 -14.423 1.00 95.56 99 ARG A O 1
ATOM 746 N N . SER A 1 100 ? -1.107 -2.619 -14.900 1.00 95.00 100 SER A N 1
ATOM 747 C CA . SER A 1 100 ? -1.359 -2.514 -16.335 1.00 95.00 100 SER A CA 1
ATOM 748 C C . SER A 1 100 ? -2.742 -3.069 -16.668 1.00 95.00 100 SER A C 1
ATOM 750 O O . SER A 1 100 ? -3.123 -4.112 -16.142 1.00 95.00 100 SER A O 1
ATOM 752 N N . LYS A 1 101 ? -3.463 -2.380 -17.566 1.00 95.19 101 LYS A N 1
ATOM 753 C CA . LYS A 1 101 ? -4.791 -2.780 -18.066 1.00 95.19 101 LYS A CA 1
ATOM 754 C C . LYS A 1 101 ? -5.780 -3.115 -16.925 1.00 95.19 101 LYS A C 1
ATOM 756 O O . LYS A 1 101 ? -6.208 -4.264 -16.817 1.00 95.19 101 LYS A O 1
ATOM 761 N N . PRO A 1 102 ? -6.111 -2.146 -16.046 1.00 97.75 102 PRO A N 1
ATOM 762 C CA . PRO A 1 102 ? -7.062 -2.383 -14.964 1.00 97.75 102 PRO A CA 1
ATOM 763 C C . PRO A 1 102 ? -8.439 -2.776 -15.514 1.00 97.75 102 PRO A C 1
ATOM 765 O O . PRO A 1 102 ? -8.888 -2.254 -16.534 1.00 97.75 102 PRO A O 1
ATOM 768 N N . LYS A 1 103 ? -9.129 -3.674 -14.809 1.00 98.19 103 LYS A N 1
ATOM 769 C CA . LYS A 1 103 ? -10.460 -4.179 -15.174 1.00 98.19 103 LYS A CA 1
ATOM 770 C C . LYS A 1 103 ? -11.548 -3.212 -14.700 1.00 98.19 103 LYS A C 1
ATOM 772 O O . LYS A 1 103 ? -12.345 -3.545 -13.829 1.00 98.19 103 LYS A O 1
ATOM 777 N N . CYS A 1 104 ? -11.548 -1.987 -15.227 1.00 97.56 104 CYS A N 1
ATOM 778 C CA . CYS A 1 104 ? -12.427 -0.912 -14.755 1.00 97.56 104 CYS A CA 1
ATOM 779 C C . CYS A 1 104 ? -13.921 -1.263 -14.817 1.00 97.56 104 CYS A C 1
ATOM 781 O O . CYS A 1 104 ? -14.636 -0.857 -13.914 1.00 97.56 104 CYS A O 1
ATOM 783 N N . SER A 1 105 ? -14.364 -2.060 -15.794 1.00 96.25 105 SER A N 1
ATOM 784 C CA . SER A 1 105 ? -15.756 -2.531 -15.912 1.00 96.25 105 SER A CA 1
ATOM 785 C C . SER A 1 105 ? -16.210 -3.473 -14.791 1.00 96.25 105 SER A C 1
ATOM 787 O O . SER A 1 105 ? -17.403 -3.657 -14.592 1.00 96.25 105 SER A O 1
ATOM 789 N N . LEU A 1 106 ? -15.267 -4.088 -14.072 1.00 97.44 106 LEU A N 1
ATOM 790 C CA . LEU A 1 106 ? -15.529 -4.960 -12.922 1.00 97.44 106 LEU A CA 1
ATOM 791 C C . LEU A 1 106 ? -15.271 -4.241 -11.590 1.00 97.44 106 LEU A C 1
ATOM 793 O O . LEU A 1 106 ? -15.356 -4.848 -10.526 1.00 97.44 106 LEU A O 1
ATOM 797 N N . CYS A 1 107 ? -14.871 -2.968 -11.634 1.00 98.12 107 CYS A N 1
ATOM 798 C CA . CYS A 1 107 ? -14.469 -2.230 -10.450 1.00 98.12 107 CYS A CA 1
ATOM 799 C C . CYS A 1 107 ? -15.700 -1.647 -9.742 1.00 98.12 107 CYS A C 1
ATOM 801 O O . CYS A 1 107 ? -16.394 -0.828 -10.342 1.00 98.12 107 CYS A O 1
ATOM 803 N N . PRO A 1 108 ? -15.926 -1.941 -8.448 1.00 97.94 108 PRO A N 1
ATOM 804 C CA . PRO A 1 108 ? -17.044 -1.360 -7.702 1.00 97.94 108 PRO A CA 1
ATOM 805 C C . PRO A 1 108 ? -16.935 0.166 -7.556 1.00 97.94 108 PRO A C 1
ATOM 807 O O . PRO A 1 108 ? -17.928 0.838 -7.308 1.00 97.94 108 PRO A O 1
ATOM 810 N N . LEU A 1 109 ? -15.736 0.730 -7.740 1.00 97.88 109 LEU A N 1
ATOM 811 C CA . LEU A 1 109 ? -15.487 2.171 -7.671 1.00 97.88 109 LEU A CA 1
ATOM 812 C C . LEU A 1 109 ? -15.593 2.871 -9.035 1.00 97.88 109 LEU A C 1
ATOM 814 O O . LEU A 1 109 ? -15.316 4.065 -9.115 1.00 97.88 109 LEU A O 1
ATOM 818 N N . GLN A 1 110 ? -15.938 2.161 -10.117 1.00 97.56 110 GLN A N 1
ATOM 819 C CA . GLN A 1 110 ? -15.900 2.697 -11.485 1.00 97.56 110 GLN A CA 1
ATOM 820 C C . GLN A 1 110 ? -16.652 4.027 -11.620 1.00 97.56 110 GLN A C 1
ATOM 822 O O . GLN A 1 110 ? -16.093 4.978 -12.162 1.00 97.56 110 GLN A O 1
ATOM 827 N N . ASN A 1 111 ? -17.871 4.102 -11.084 1.00 96.88 111 ASN A N 1
ATOM 828 C CA . ASN A 1 111 ? -18.762 5.254 -11.252 1.00 96.88 111 ASN A CA 1
ATOM 829 C C . ASN A 1 111 ? -18.250 6.531 -10.565 1.00 96.88 111 ASN A C 1
ATOM 831 O O . ASN A 1 111 ? -18.597 7.627 -10.986 1.00 96.88 111 ASN A O 1
ATOM 835 N N . GLY A 1 112 ? -17.422 6.396 -9.524 1.00 96.94 112 GLY A N 1
ATOM 836 C CA . GLY A 1 112 ? -16.829 7.523 -8.792 1.00 96.94 112 GLY A CA 1
ATOM 837 C C . GLY A 1 112 ? -15.342 7.746 -9.082 1.00 96.94 112 GLY A C 1
ATOM 838 O O . GLY A 1 112 ? -14.734 8.652 -8.518 1.00 96.94 112 GLY A O 1
ATOM 839 N N . CYS A 1 113 ? -14.723 6.916 -9.925 1.00 98.56 113 CYS A N 1
ATOM 840 C CA . CYS A 1 113 ? -13.286 6.957 -10.166 1.00 98.56 113 CYS A CA 1
ATOM 841 C C . CYS A 1 113 ? -12.939 7.971 -11.261 1.00 98.56 113 CYS A C 1
ATOM 843 O O . CYS A 1 113 ? -13.214 7.749 -12.443 1.00 98.56 113 CYS A O 1
ATOM 845 N N . ILE A 1 114 ? -12.231 9.040 -10.888 1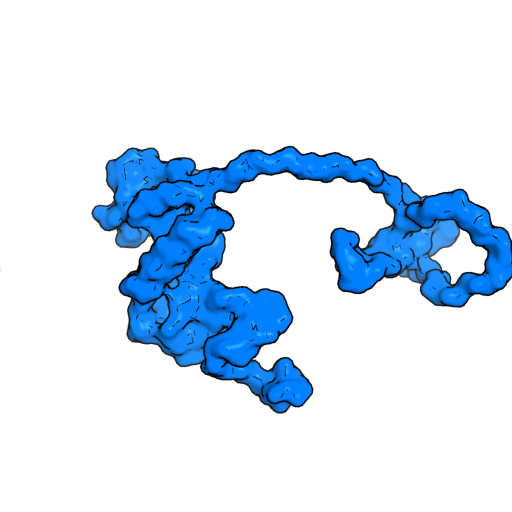.00 98.56 114 ILE A N 1
ATOM 846 C CA . ILE A 1 114 ? -11.841 10.116 -11.812 1.00 98.56 114 ILE A CA 1
ATOM 847 C C . ILE A 1 114 ? -10.956 9.583 -12.949 1.00 98.56 114 ILE A C 1
ATOM 849 O O . ILE A 1 114 ? -11.136 9.944 -14.112 1.00 98.56 114 ILE A O 1
ATOM 853 N N . ALA A 1 115 ? -10.015 8.682 -12.649 1.00 98.19 115 ALA A N 1
ATOM 854 C CA . ALA A 1 115 ? -9.162 8.097 -13.681 1.00 98.19 115 ALA A CA 1
ATOM 855 C C . ALA A 1 115 ? -9.908 7.148 -14.635 1.00 98.19 115 ALA A C 1
ATOM 857 O O . ALA A 1 115 ? -9.461 6.968 -15.768 1.00 98.19 115 ALA A O 1
ATOM 858 N N . ALA A 1 116 ? -11.013 6.531 -14.196 1.00 97.94 116 ALA A N 1
ATOM 859 C CA . ALA A 1 116 ? -11.857 5.717 -15.069 1.00 97.94 116 ALA A CA 1
ATOM 860 C C . ALA A 1 116 ? -12.686 6.613 -15.999 1.00 97.94 116 ALA A C 1
ATOM 862 O O . ALA A 1 116 ? -12.654 6.401 -17.207 1.00 97.94 116 ALA A O 1
ATOM 863 N N . ALA A 1 117 ? -13.327 7.655 -15.457 1.00 97.88 117 ALA A N 1
ATOM 864 C CA . ALA A 1 117 ? -14.101 8.627 -16.233 1.00 97.88 117 ALA A CA 1
ATOM 865 C C . ALA A 1 117 ? -13.267 9.299 -17.341 1.00 97.88 117 ALA A C 1
ATOM 867 O O . ALA A 1 117 ? -13.743 9.490 -18.455 1.00 97.88 117 ALA A O 1
ATOM 868 N N . ASN A 1 118 ? -11.995 9.588 -17.054 1.00 97.50 118 ASN A N 1
ATOM 869 C CA . ASN A 1 118 ? -11.084 10.267 -17.980 1.00 97.50 118 ASN A CA 1
ATOM 870 C C . ASN A 1 118 ? -10.189 9.320 -18.799 1.00 97.50 118 ASN A C 1
ATOM 872 O O . ASN A 1 118 ? -9.293 9.791 -19.497 1.00 97.50 118 ASN A O 1
ATOM 876 N N . ASN A 1 119 ? -10.357 7.996 -18.685 1.00 96.62 119 ASN A N 1
ATOM 877 C CA . ASN A 1 119 ? -9.475 6.996 -19.310 1.00 96.62 119 ASN A CA 1
ATOM 878 C C . ASN A 1 119 ? -7.968 7.230 -19.041 1.00 96.62 119 ASN A C 1
ATOM 880 O O . ASN A 1 119 ? -7.109 6.927 -19.868 1.00 96.62 119 ASN A O 1
ATOM 884 N N . SER A 1 120 ? -7.628 7.756 -17.861 1.00 97.31 120 SER A N 1
ATOM 885 C CA . SER A 1 120 ? -6.301 8.295 -17.530 1.00 97.31 120 SER A CA 1
ATOM 886 C C . SER A 1 120 ? -5.568 7.514 -16.433 1.00 97.31 120 SER A C 1
ATOM 888 O O . SER A 1 120 ? -4.599 7.993 -15.842 1.00 97.31 120 SER A O 1
ATOM 890 N N . TRP A 1 121 ? -5.974 6.268 -16.167 1.00 96.50 121 TRP A N 1
ATOM 891 C CA . TRP A 1 121 ? -5.374 5.395 -15.143 1.00 96.50 121 TRP A CA 1
ATOM 892 C C . TRP A 1 121 ? -3.859 5.184 -15.289 1.00 96.50 121 TRP A C 1
ATOM 894 O O . TRP A 1 121 ? -3.198 4.812 -14.317 1.00 96.50 121 TRP A O 1
ATOM 904 N N . SER A 1 122 ? -3.298 5.400 -16.482 1.00 96.50 122 SER A N 1
ATOM 905 C CA . SER A 1 122 ? -1.865 5.282 -16.776 1.00 96.50 122 SER A CA 1
ATOM 906 C C . SER A 1 122 ? -1.025 6.429 -16.197 1.00 96.50 122 SER A C 1
ATOM 908 O O . SER A 1 122 ? 0.188 6.268 -16.037 1.00 96.50 122 SER A O 1
ATOM 910 N N . LEU A 1 123 ? -1.656 7.555 -15.846 1.00 96.75 123 LEU A N 1
ATOM 911 C CA . LEU A 1 123 ? -1.012 8.717 -15.228 1.00 96.75 123 LEU A CA 1
ATOM 912 C C . LEU A 1 123 ? -0.825 8.557 -13.710 1.00 96.75 123 LEU A C 1
ATOM 914 O O . LEU A 1 123 ? -0.019 9.274 -13.113 1.00 96.75 123 LEU A O 1
ATOM 918 N N . TYR A 1 124 ? -1.543 7.612 -13.092 1.00 97.62 124 TYR A N 1
ATOM 919 C CA . TYR A 1 124 ? -1.625 7.466 -11.640 1.00 97.62 124 TYR A CA 1
ATOM 920 C C . TYR A 1 124 ? -1.260 6.049 -11.155 1.00 97.62 124 TYR A C 1
ATOM 922 O O . TYR A 1 124 ? -1.771 5.053 -11.685 1.00 97.62 124 TYR A O 1
ATOM 930 N N . PRO A 1 125 ? -0.461 5.930 -10.077 1.00 96.69 125 PRO A N 1
ATOM 931 C CA . PRO A 1 125 ? 0.321 6.995 -9.444 1.00 96.69 125 PRO A CA 1
ATOM 932 C C . PRO A 1 125 ? 1.430 7.529 -10.360 1.00 96.69 125 PRO A C 1
ATOM 934 O O . PRO A 1 125 ? 1.867 6.840 -11.284 1.00 96.69 125 PRO A O 1
ATOM 937 N N . GLY A 1 126 ? 1.938 8.726 -10.064 1.00 95.31 126 GLY A N 1
ATOM 938 C CA . GLY A 1 126 ? 3.056 9.297 -10.809 1.00 95.31 126 GLY A CA 1
ATOM 939 C C . GLY A 1 126 ? 4.316 8.427 -10.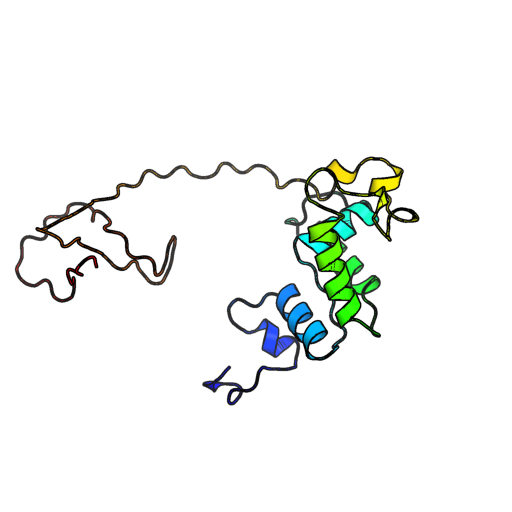729 1.00 95.31 126 GLY A C 1
ATOM 940 O O . GLY A 1 126 ? 4.600 7.768 -9.722 1.00 95.31 126 GLY A O 1
ATOM 941 N N . LYS A 1 127 ? 5.090 8.417 -11.817 1.00 92.75 127 LYS A N 1
ATOM 942 C CA . LYS A 1 127 ? 6.291 7.582 -11.948 1.00 92.75 127 LYS A CA 1
ATOM 943 C C . LYS A 1 127 ? 7.421 8.088 -11.051 1.00 92.75 127 LYS A C 1
ATOM 945 O O . LYS A 1 127 ? 7.626 9.293 -10.925 1.00 92.75 127 LYS A O 1
ATOM 950 N N . LYS A 1 128 ? 8.195 7.154 -10.484 1.00 91.75 128 LYS A N 1
ATOM 951 C CA . LYS A 1 128 ? 9.455 7.473 -9.801 1.00 91.75 128 LYS A CA 1
ATOM 952 C C . LYS A 1 128 ? 10.386 8.205 -10.781 1.00 91.75 128 LYS A C 1
ATOM 954 O O . LYS A 1 128 ? 10.584 7.686 -11.883 1.00 91.75 128 LYS A O 1
ATOM 959 N N . PRO A 1 129 ? 10.962 9.361 -10.406 1.00 89.44 129 PRO A N 1
ATOM 960 C CA . PRO A 1 129 ? 12.010 9.999 -11.194 1.00 89.44 129 PRO A CA 1
ATOM 961 C C . PRO A 1 129 ? 13.155 9.015 -11.447 1.00 89.44 129 PRO A C 1
ATOM 963 O O . PRO A 1 129 ? 13.568 8.295 -10.535 1.00 89.44 129 PRO A O 1
ATOM 966 N N . LYS A 1 130 ? 13.644 8.947 -12.689 1.00 88.62 130 LYS A N 1
ATOM 967 C CA . LYS A 1 130 ? 14.768 8.067 -13.022 1.00 88.62 130 LYS A CA 1
ATOM 968 C C . LYS A 1 130 ? 16.000 8.509 -12.233 1.00 88.62 130 LYS A C 1
ATOM 970 O O . LYS A 1 130 ? 16.326 9.690 -12.205 1.00 88.62 130 LYS A O 1
ATOM 975 N N . GLN A 1 131 ? 16.671 7.543 -11.623 1.00 85.31 131 GLN A N 1
ATOM 976 C CA . GLN A 1 131 ? 17.969 7.721 -10.991 1.00 85.31 131 GLN A CA 1
ATOM 977 C C . GLN A 1 131 ? 18.924 6.733 -11.650 1.00 85.31 131 GLN A C 1
ATOM 979 O O . GLN A 1 131 ? 18.573 5.561 -11.803 1.00 85.31 131 GLN A O 1
ATOM 984 N N . THR A 1 132 ? 20.103 7.202 -12.048 1.00 88.25 132 THR A N 1
ATOM 985 C CA . THR A 1 132 ? 21.169 6.331 -12.542 1.00 88.25 132 THR A CA 1
ATOM 986 C C . THR A 1 132 ? 21.637 5.456 -11.385 1.00 88.25 132 THR A C 1
ATOM 988 O O . THR A 1 132 ? 22.090 5.967 -10.359 1.00 88.25 132 THR A O 1
ATOM 991 N N . LEU A 1 133 ? 21.449 4.143 -11.508 1.00 86.12 133 LEU A N 1
ATOM 992 C CA . LEU A 1 133 ? 21.942 3.192 -10.518 1.00 86.12 133 LEU A CA 1
ATOM 993 C C . LEU A 1 133 ? 23.441 2.966 -10.755 1.00 86.12 133 LEU A C 1
ATOM 995 O O . LEU A 1 133 ? 23.853 2.898 -11.911 1.00 86.12 133 LEU A O 1
ATOM 999 N N . PRO A 1 134 ? 24.263 2.852 -9.698 1.00 87.94 134 PRO A N 1
ATOM 1000 C CA . PRO A 1 134 ? 25.675 2.552 -9.865 1.00 87.94 134 PRO A CA 1
ATOM 1001 C C . PRO A 1 134 ? 25.846 1.123 -10.382 1.00 87.94 134 PRO A C 1
ATOM 1003 O O . PRO A 1 134 ? 25.342 0.173 -9.777 1.00 87.94 134 PRO A O 1
ATOM 1006 N N . GLU A 1 135 ? 26.597 0.969 -11.465 1.00 90.31 135 GLU A N 1
ATOM 1007 C CA . GLU A 1 135 ? 27.031 -0.338 -11.941 1.00 90.31 135 GLU A CA 1
ATOM 1008 C C . GLU A 1 135 ? 28.205 -0.827 -11.089 1.00 90.31 135 GLU A C 1
ATOM 1010 O O . GLU A 1 135 ? 29.106 -0.066 -10.729 1.00 90.31 135 GLU A O 1
ATOM 1015 N N . ARG A 1 136 ? 28.168 -2.104 -10.702 1.00 86.62 136 ARG A N 1
ATOM 1016 C CA . ARG A 1 136 ? 29.233 -2.741 -9.927 1.00 86.62 136 ARG A CA 1
ATOM 1017 C C . ARG A 1 136 ? 29.569 -4.081 -10.551 1.00 86.62 136 ARG A C 1
ATOM 1019 O O . ARG A 1 136 ? 28.701 -4.943 -10.652 1.00 86.62 136 ARG A O 1
ATOM 1026 N N . THR A 1 137 ? 30.836 -4.270 -10.887 1.00 87.88 137 THR A N 1
ATOM 1027 C CA . THR A 1 137 ? 31.361 -5.570 -11.304 1.00 87.88 137 THR A CA 1
ATOM 1028 C C . THR A 1 137 ? 31.705 -6.398 -10.071 1.00 87.88 137 THR A C 1
ATOM 1030 O O . THR A 1 137 ? 32.355 -5.912 -9.143 1.00 87.88 137 THR A O 1
ATOM 1033 N N . GLY A 1 138 ? 31.260 -7.652 -10.048 1.00 85.62 138 GLY A N 1
ATOM 1034 C CA . GLY A 1 138 ? 31.587 -8.621 -9.008 1.00 85.62 138 GLY A CA 1
ATOM 1035 C C . GLY A 1 138 ? 31.998 -9.951 -9.626 1.00 85.62 138 GLY A C 1
ATOM 1036 O O . GLY A 1 138 ? 31.480 -10.327 -10.672 1.00 85.62 138 GLY A O 1
ATOM 1037 N N . TYR A 1 139 ? 32.916 -10.654 -8.966 1.00 83.06 139 TYR A N 1
ATOM 1038 C CA . TYR A 1 139 ? 33.350 -11.994 -9.350 1.00 83.06 139 TYR A CA 1
ATOM 1039 C C . TYR A 1 139 ? 32.784 -13.021 -8.366 1.00 83.06 139 TYR A C 1
ATOM 1041 O O . TYR A 1 139 ? 32.759 -12.780 -7.154 1.00 83.06 139 TYR A O 1
ATOM 1049 N N . PHE A 1 140 ? 32.352 -14.160 -8.898 1.00 83.00 140 PHE A N 1
ATOM 1050 C CA . PHE A 1 140 ? 31.997 -15.357 -8.140 1.00 83.00 140 PHE A CA 1
ATOM 1051 C C . PHE A 1 140 ? 33.084 -16.397 -8.384 1.00 83.00 140 PHE A C 1
ATOM 1053 O O . PHE A 1 140 ? 33.463 -16.616 -9.533 1.00 83.00 140 PHE A O 1
ATOM 1060 N N . LEU A 1 141 ? 33.604 -17.009 -7.324 1.00 82.00 141 LEU A N 1
ATOM 1061 C CA . LEU A 1 141 ? 34.660 -18.008 -7.439 1.00 82.00 141 LEU A CA 1
ATOM 1062 C C . LEU A 1 141 ? 34.094 -19.374 -7.073 1.00 82.00 141 LEU A C 1
ATOM 1064 O O . LEU A 1 141 ? 33.821 -19.606 -5.907 1.00 82.00 141 LEU A O 1
ATOM 1068 N N . LEU A 1 142 ? 33.929 -20.293 -8.017 1.00 85.88 142 LEU A N 1
ATOM 1069 C CA . LEU A 1 142 ? 33.533 -21.661 -7.680 1.00 85.88 142 LEU A CA 1
ATOM 1070 C C . LEU A 1 142 ? 34.787 -22.470 -7.329 1.00 85.88 142 LEU A C 1
ATOM 1072 O O . LEU A 1 142 ? 35.597 -22.757 -8.206 1.00 85.88 142 LEU A O 1
ATOM 1076 N N . LEU A 1 143 ? 34.964 -22.793 -6.047 1.00 85.75 143 LEU A N 1
ATOM 1077 C CA . LEU A 1 143 ? 36.026 -23.687 -5.587 1.00 85.75 143 LEU A CA 1
ATOM 1078 C C . LEU A 1 143 ? 35.410 -25.040 -5.261 1.00 85.75 143 LEU A C 1
ATOM 1080 O O . LEU A 1 143 ? 34.534 -25.112 -4.400 1.00 85.75 143 LEU A O 1
ATOM 1084 N N . GLN A 1 144 ? 35.888 -26.073 -5.945 1.00 88.69 144 GLN A N 1
ATOM 1085 C CA . GLN A 1 144 ? 35.456 -27.453 -5.778 1.00 88.69 144 GLN A CA 1
ATOM 1086 C C . GLN A 1 144 ? 36.663 -28.327 -5.432 1.00 88.69 144 GLN A C 1
ATOM 1088 O O . GLN A 1 144 ? 37.742 -28.153 -6.003 1.00 88.69 144 GLN A O 1
ATOM 1093 N N . HIS A 1 145 ? 36.467 -29.257 -4.505 1.00 86.56 145 HIS A N 1
ATOM 1094 C CA . HIS A 1 145 ? 37.397 -30.332 -4.190 1.00 86.56 145 HIS A CA 1
ATOM 1095 C C . HIS A 1 145 ? 36.592 -31.630 -4.115 1.00 86.56 145 HIS A C 1
ATOM 1097 O O . HIS A 1 145 ? 35.723 -31.752 -3.257 1.00 86.56 145 HIS A O 1
ATOM 1103 N N . GLU A 1 146 ? 36.849 -32.563 -5.037 1.00 89.94 146 GLU A N 1
ATOM 1104 C CA . GLU A 1 146 ? 36.011 -33.758 -5.234 1.00 89.94 146 GLU A CA 1
ATOM 1105 C C . GLU A 1 146 ? 34.529 -33.369 -5.406 1.00 89.94 146 GLU A C 1
ATOM 1107 O O . GLU A 1 146 ? 34.215 -32.555 -6.277 1.00 89.94 146 GLU A O 1
ATOM 1112 N N . ASP A 1 147 ? 33.634 -33.897 -4.572 1.00 88.56 147 ASP A N 1
ATOM 1113 C CA . ASP A 1 147 ? 32.195 -33.605 -4.591 1.00 88.56 147 ASP A CA 1
ATOM 1114 C C . ASP A 1 147 ? 31.794 -32.470 -3.622 1.00 88.56 147 ASP A C 1
ATOM 1116 O O . ASP A 1 147 ? 30.609 -32.220 -3.385 1.00 88.56 147 ASP A O 1
ATOM 1120 N N . GLU A 1 148 ? 32.771 -31.750 -3.060 1.00 81.38 148 GLU A N 1
ATOM 1121 C CA . GLU A 1 148 ? 32.545 -30.652 -2.119 1.00 81.38 148 GLU A CA 1
ATOM 1122 C C . GLU A 1 148 ? 32.824 -29.283 -2.746 1.00 81.38 148 GLU A C 1
ATOM 1124 O O . GLU A 1 148 ? 33.742 -29.106 -3.550 1.00 81.38 148 GLU A O 1
ATOM 1129 N N . VAL A 1 149 ? 32.065 -28.267 -2.322 1.00 86.38 149 VAL A N 1
ATOM 1130 C CA . VAL A 1 149 ? 32.258 -26.870 -2.742 1.00 86.38 149 VAL A CA 1
ATOM 1131 C C . VAL A 1 149 ? 32.490 -25.953 -1.547 1.00 86.38 149 VAL A C 1
ATOM 1133 O O . VAL A 1 149 ? 31.866 -26.098 -0.494 1.00 86.38 149 VAL A O 1
ATOM 1136 N N . LEU A 1 150 ? 33.375 -24.965 -1.709 1.00 82.69 150 LEU A N 1
ATOM 1137 C CA . LEU A 1 150 ? 33.617 -23.975 -0.663 1.00 82.69 150 LEU A CA 1
ATOM 1138 C C . LEU A 1 150 ? 32.485 -22.950 -0.621 1.00 82.69 150 LEU A C 1
ATOM 1140 O O . LEU A 1 150 ? 32.130 -22.334 -1.626 1.00 82.69 150 LEU A O 1
ATOM 1144 N N . LEU A 1 151 ? 31.991 -22.691 0.582 1.00 82.69 151 LEU A N 1
ATOM 1145 C CA . LEU A 1 151 ? 30.885 -21.790 0.841 1.00 82.69 151 LEU A CA 1
ATOM 1146 C C . LEU A 1 151 ? 31.252 -20.841 1.991 1.00 82.69 151 LEU A C 1
ATOM 1148 O O . LEU A 1 151 ? 31.481 -21.278 3.112 1.00 82.69 151 LEU A O 1
ATOM 1152 N N . ALA A 1 152 ? 31.293 -19.531 1.721 1.00 79.81 152 ALA A N 1
ATOM 1153 C CA . ALA A 1 152 ? 31.620 -18.512 2.722 1.00 79.81 152 ALA A CA 1
ATOM 1154 C C . ALA A 1 152 ? 30.376 -17.713 3.140 1.00 79.81 152 ALA A C 1
ATOM 1156 O O . ALA A 1 152 ? 29.659 -17.154 2.298 1.00 79.81 152 ALA A O 1
ATOM 1157 N N . GLN A 1 153 ? 30.111 -17.648 4.448 1.00 79.81 153 GLN A N 1
ATOM 1158 C CA . GLN A 1 153 ? 28.995 -16.873 4.985 1.00 79.81 153 GLN A CA 1
ATOM 1159 C C . GLN A 1 153 ? 29.306 -15.377 4.890 1.00 79.81 153 GLN A C 1
ATOM 1161 O O . GLN A 1 153 ? 30.354 -14.900 5.329 1.00 79.81 153 GLN A O 1
ATOM 1166 N N . ARG A 1 154 ? 28.382 -14.610 4.310 1.00 80.12 154 ARG A N 1
ATOM 1167 C CA . ARG A 1 154 ? 28.521 -13.154 4.230 1.00 80.12 154 ARG A CA 1
ATOM 1168 C C . ARG A 1 154 ? 28.249 -12.500 5.589 1.00 80.12 154 ARG A C 1
ATOM 1170 O O . ARG A 1 154 ? 27.487 -13.053 6.384 1.00 80.12 154 ARG A O 1
ATOM 1177 N N . PRO A 1 155 ? 28.799 -11.294 5.839 1.00 83.12 155 PRO A N 1
ATOM 1178 C CA . PRO A 1 155 ? 28.439 -10.502 7.009 1.00 83.12 155 PRO A CA 1
ATOM 1179 C C . PRO A 1 155 ? 26.920 -10.368 7.168 1.00 83.12 155 PRO A C 1
ATOM 1181 O O . PRO A 1 155 ? 26.178 -10.340 6.184 1.00 83.12 155 PRO A O 1
ATOM 1184 N N . SER A 1 156 ? 26.459 -10.226 8.410 1.00 81.94 156 SER A N 1
ATOM 1185 C CA . SER A 1 156 ? 25.037 -10.072 8.754 1.00 81.94 156 SER A CA 1
ATOM 1186 C C . SER A 1 156 ? 24.419 -8.745 8.289 1.00 81.94 156 SER A C 1
ATOM 1188 O O . SER A 1 156 ? 23.232 -8.508 8.503 1.00 81.94 156 SER A O 1
ATOM 1190 N N . SER A 1 157 ? 25.197 -7.884 7.632 1.00 80.88 157 SER A N 1
ATOM 1191 C CA . SER A 1 157 ? 24.770 -6.594 7.102 1.00 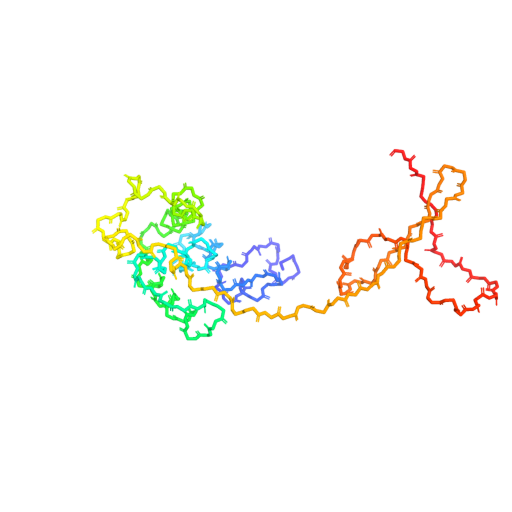80.88 157 SER A CA 1
ATOM 1192 C C . SER A 1 157 ? 25.221 -6.392 5.650 1.00 80.88 157 SER A C 1
ATOM 1194 O O . SER A 1 157 ? 26.202 -6.970 5.178 1.00 80.88 157 SER A O 1
ATOM 1196 N N . GLY A 1 158 ? 24.488 -5.544 4.924 1.00 78.94 158 GLY A N 1
ATOM 1197 C CA . GLY A 1 158 ? 24.769 -5.202 3.528 1.00 78.94 158 GLY A CA 1
ATOM 1198 C C . GLY A 1 158 ? 24.038 -6.073 2.499 1.00 78.94 158 GLY A C 1
ATOM 1199 O O . GLY A 1 158 ? 23.101 -6.806 2.809 1.00 78.94 158 GLY A O 1
ATOM 1200 N N . LEU A 1 159 ? 24.440 -5.944 1.230 1.00 73.31 159 LEU A N 1
ATOM 1201 C CA . LEU A 1 159 ? 23.812 -6.658 0.115 1.00 73.31 159 LEU A CA 1
ATOM 1202 C C . LEU A 1 159 ? 24.005 -8.177 0.269 1.00 73.31 159 LEU A C 1
ATOM 1204 O O . LEU A 1 159 ? 25.145 -8.647 0.378 1.00 73.31 159 LEU A O 1
ATOM 1208 N N . TRP A 1 160 ? 22.889 -8.912 0.252 1.00 72.69 160 TRP A N 1
ATOM 1209 C CA . TRP A 1 160 ? 22.819 -10.362 0.479 1.00 72.69 160 TRP A CA 1
ATOM 1210 C C . TRP A 1 160 ? 23.384 -10.809 1.831 1.00 72.69 160 TRP A C 1
ATOM 1212 O O . TRP A 1 160 ? 24.034 -11.851 1.917 1.00 72.69 160 TRP A O 1
ATOM 1222 N N . ALA A 1 161 ? 23.153 -10.023 2.887 1.00 65.00 161 ALA A N 1
ATOM 1223 C CA . ALA A 1 161 ? 23.319 -10.516 4.252 1.00 65.00 161 ALA A CA 1
ATOM 1224 C C . ALA A 1 161 ? 22.631 -11.888 4.395 1.00 65.00 161 ALA A C 1
ATOM 12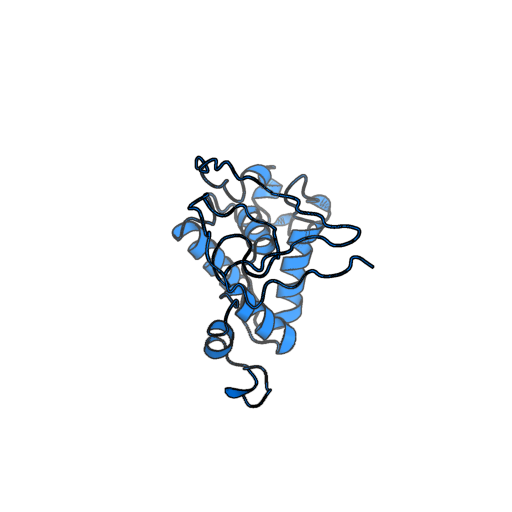26 O O . ALA A 1 161 ? 21.595 -12.107 3.770 1.00 65.00 161 ALA A O 1
ATOM 1227 N N . VAL A 1 162 ? 23.239 -12.795 5.166 1.00 58.16 162 VAL A N 1
ATOM 1228 C CA . VAL A 1 162 ? 22.831 -14.198 5.418 1.00 58.16 162 VAL A CA 1
ATOM 1229 C C . VAL A 1 162 ? 22.859 -15.198 4.248 1.00 58.16 162 VAL A C 1
ATOM 1231 O O . VAL A 1 162 ? 22.643 -16.381 4.496 1.00 58.16 162 VAL A O 1
ATOM 1234 N N . TYR A 1 163 ? 23.223 -14.806 3.021 1.00 58.66 163 TYR A N 1
ATOM 1235 C CA . TYR A 1 163 ? 23.454 -15.772 1.933 1.00 58.66 163 TYR A CA 1
ATOM 1236 C C . TYR A 1 163 ? 24.917 -16.215 1.860 1.00 58.66 163 TYR A C 1
ATOM 1238 O O . TYR A 1 163 ? 25.837 -15.409 2.029 1.00 58.66 163 TYR A O 1
ATOM 1246 N N . THR A 1 164 ? 25.129 -17.495 1.562 1.00 57.53 164 THR A N 1
ATOM 1247 C CA . THR A 1 164 ? 26.455 -18.093 1.414 1.00 57.53 164 THR A CA 1
ATOM 1248 C C . THR A 1 164 ? 26.910 -17.987 -0.034 1.00 57.53 164 THR A C 1
ATOM 1250 O O . THR A 1 164 ? 26.244 -18.477 -0.940 1.00 57.53 164 THR A O 1
ATOM 1253 N N . VAL A 1 165 ? 28.031 -17.308 -0.265 1.00 55.44 165 VAL A N 1
ATOM 1254 C CA . VAL A 1 165 ? 28.624 -17.163 -1.596 1.00 55.44 165 VAL A CA 1
ATOM 1255 C C . VAL A 1 165 ? 30.128 -17.278 -1.442 1.00 55.44 165 VAL A C 1
ATOM 1257 O O . VAL A 1 165 ? 30.720 -16.579 -0.620 1.00 55.44 165 VAL A O 1
ATOM 1260 N N . SER A 1 166 ? 30.760 -18.094 -2.271 1.00 53.50 166 SER A N 1
ATOM 1261 C CA . SER A 1 166 ? 32.208 -18.133 -2.439 1.00 53.50 166 SER A CA 1
ATOM 1262 C C . SER A 1 166 ? 32.709 -16.831 -3.083 1.00 53.50 166 SER A C 1
ATOM 1264 O O . SER A 1 166 ? 32.856 -16.673 -4.297 1.00 53.50 166 SER A O 1
ATOM 1266 N N . ARG A 1 167 ? 32.896 -15.804 -2.254 1.00 47.78 167 ARG A N 1
ATOM 1267 C CA . ARG A 1 167 ? 33.435 -14.522 -2.704 1.00 47.78 167 ARG A CA 1
ATOM 1268 C C . ARG A 1 167 ? 34.954 -14.628 -2.818 1.00 47.78 167 ARG A C 1
ATOM 1270 O O . ARG A 1 167 ? 35.609 -15.057 -1.874 1.00 47.78 167 ARG A O 1
ATOM 1277 N N . SER A 1 168 ? 35.528 -14.131 -3.912 1.00 45.94 168 SER A N 1
ATOM 1278 C CA . SER A 1 168 ? 36.964 -13.851 -3.964 1.00 45.94 168 SER A CA 1
ATOM 1279 C C . SER A 1 168 ? 37.311 -12.752 -2.947 1.00 45.94 168 SER A C 1
ATOM 1281 O O . SER A 1 168 ? 36.850 -11.610 -3.074 1.00 45.94 168 SER A O 1
ATOM 1283 N N . LEU A 1 169 ? 38.120 -13.077 -1.939 1.00 44.41 169 LEU A N 1
ATOM 1284 C CA . LEU A 1 169 ? 38.857 -12.073 -1.170 1.00 44.41 169 LEU A CA 1
ATOM 1285 C C . LEU A 1 169 ? 39.796 -11.320 -2.134 1.00 44.41 169 LEU A C 1
ATOM 1287 O O . LEU A 1 169 ? 40.334 -11.942 -3.053 1.00 44.41 169 LEU A O 1
ATOM 1291 N N . PRO A 1 170 ? 40.023 -10.002 -1.970 1.00 37.66 170 PRO A N 1
ATOM 1292 C CA . PRO A 1 170 ? 41.131 -9.358 -2.666 1.00 37.66 170 PRO A CA 1
ATOM 1293 C C . PRO A 1 170 ? 42.412 -10.102 -2.277 1.00 37.66 170 PRO A C 1
ATOM 1295 O O . PRO A 1 170 ? 42.675 -10.266 -1.086 1.00 37.66 170 PRO A O 1
ATOM 1298 N N . MET A 1 171 ? 43.175 -10.589 -3.263 1.00 35.28 171 MET A N 1
ATOM 1299 C CA . MET A 1 171 ? 44.419 -11.334 -3.046 1.00 35.28 171 MET A CA 1
ATOM 1300 C C . MET A 1 171 ? 45.457 -10.457 -2.329 1.00 35.28 171 MET A C 1
ATOM 1302 O O . MET A 1 171 ? 46.354 -9.887 -2.941 1.00 35.28 171 MET A O 1
ATOM 1306 N N . LYS A 1 172 ? 45.371 -10.370 -1.003 1.00 32.78 172 LYS A N 1
ATOM 1307 C CA . LYS A 1 172 ? 46.547 -10.238 -0.152 1.00 32.78 172 LYS A CA 1
ATOM 1308 C C . LYS A 1 172 ? 46.896 -11.653 0.275 1.00 32.78 172 LYS A C 1
ATOM 1310 O O . LYS A 1 172 ? 46.081 -12.311 0.910 1.00 32.78 172 LYS A O 1
ATOM 1315 N N . LYS A 1 173 ? 48.077 -12.121 -0.141 1.00 35.66 173 LYS A N 1
ATOM 1316 C CA . LYS A 1 173 ? 48.688 -13.386 0.289 1.00 35.66 173 LYS A CA 1
ATOM 1317 C C . LYS A 1 173 ? 48.414 -13.611 1.781 1.00 35.66 173 LYS A C 1
ATOM 1319 O O . LYS A 1 173 ? 49.042 -12.956 2.606 1.00 35.66 173 LYS A O 1
ATOM 1324 N N . VAL A 1 174 ? 47.531 -14.545 2.123 1.00 35.69 174 VAL A N 1
ATOM 1325 C CA . VAL A 1 174 ? 47.549 -15.162 3.452 1.00 35.69 174 VAL A CA 1
ATOM 1326 C C . VAL A 1 174 ? 48.286 -16.481 3.295 1.00 35.69 174 VAL A C 1
ATOM 1328 O O . VAL A 1 174 ? 47.702 -17.544 3.135 1.00 35.69 174 VAL A O 1
ATOM 1331 N N . CYS A 1 175 ? 49.611 -16.367 3.246 1.00 30.97 175 CYS A N 1
ATOM 1332 C CA . CYS A 1 175 ? 50.506 -17.468 3.548 1.00 30.97 175 CYS A CA 1
ATOM 1333 C C . CYS A 1 175 ? 50.694 -17.431 5.067 1.00 30.97 175 CYS A C 1
ATOM 1335 O O . CYS A 1 175 ? 51.217 -16.447 5.586 1.00 30.97 175 CYS A O 1
ATOM 1337 N N . GLY A 1 176 ? 50.208 -18.444 5.778 1.00 29.23 176 GLY A N 1
ATOM 1338 C CA . GLY A 1 176 ? 50.320 -18.507 7.232 1.00 29.23 176 GLY A CA 1
ATOM 1339 C C . GLY A 1 176 ? 49.254 -19.405 7.839 1.00 29.23 176 GLY A C 1
ATOM 1340 O O . GLY A 1 176 ? 48.080 -19.055 7.871 1.00 29.23 176 GLY A O 1
ATOM 1341 N N . SER A 1 177 ? 49.702 -20.576 8.276 1.00 35.16 177 SER A N 1
ATOM 1342 C CA . SER A 1 177 ? 49.034 -21.557 9.132 1.00 35.16 177 SER A CA 1
ATOM 1343 C C . SER A 1 177 ? 47.946 -21.000 10.061 1.00 35.16 177 SER A C 1
ATOM 1345 O O . SER A 1 177 ? 48.232 -20.155 10.908 1.00 35.16 177 SER A O 1
ATOM 1347 N N . GLY A 1 178 ? 46.741 -21.576 9.976 1.00 38.03 178 GLY A N 1
ATOM 1348 C CA . GLY A 1 178 ? 45.699 -21.445 11.000 1.00 38.03 178 GLY A CA 1
ATOM 1349 C C . GLY A 1 178 ? 44.385 -20.857 10.494 1.00 38.03 178 GLY A C 1
ATOM 1350 O O . GLY A 1 178 ? 44.017 -19.758 10.885 1.00 38.03 178 GLY A O 1
ATOM 1351 N N . TRP A 1 179 ? 43.647 -21.601 9.669 1.00 37.22 179 TRP A N 1
ATOM 1352 C CA . TRP A 1 179 ? 42.282 -21.235 9.281 1.00 37.22 179 TRP A CA 1
ATOM 1353 C C . TRP A 1 179 ? 41.304 -22.200 9.951 1.00 37.22 179 TRP A C 1
ATOM 1355 O O . TRP A 1 179 ? 41.169 -23.350 9.544 1.00 37.22 179 TRP A O 1
ATOM 1365 N N . ARG A 1 180 ? 40.672 -21.756 11.044 1.00 31.55 180 ARG A N 1
ATOM 1366 C CA . ARG A 1 180 ? 39.570 -22.476 11.695 1.00 31.55 180 ARG A CA 1
ATOM 1367 C C . ARG A 1 180 ? 38.245 -21.815 11.314 1.00 31.55 180 ARG A C 1
ATOM 1369 O O . ARG A 1 180 ? 38.091 -20.613 11.502 1.00 31.55 180 ARG A O 1
ATOM 1376 N N . ASN A 1 181 ? 37.310 -22.665 10.882 1.00 37.12 181 ASN A N 1
ATOM 1377 C CA . ASN A 1 181 ? 35.879 -22.452 10.608 1.00 37.12 181 ASN A CA 1
ATOM 1378 C C . ASN A 1 181 ? 35.424 -22.038 9.194 1.00 37.12 181 ASN A C 1
ATOM 1380 O O . ASN A 1 181 ? 34.315 -21.528 9.058 1.00 37.12 181 ASN A O 1
ATOM 1384 N N . ASP A 1 182 ? 36.164 -22.413 8.149 1.00 43.41 182 ASP A N 1
ATOM 1385 C CA . ASP A 1 182 ? 35.579 -22.647 6.819 1.00 43.41 182 ASP A CA 1
ATOM 1386 C C . ASP A 1 182 ? 35.318 -24.155 6.676 1.00 43.41 182 ASP A C 1
ATOM 1388 O O . ASP A 1 182 ? 36.251 -24.949 6.569 1.00 43.41 182 ASP A O 1
ATOM 1392 N N . ARG A 1 183 ? 34.053 -24.580 6.784 1.00 48.00 183 ARG A N 1
ATOM 1393 C CA . ARG A 1 183 ? 33.666 -25.987 6.591 1.00 48.00 183 ARG A CA 1
ATOM 1394 C C . ARG A 1 183 ? 33.317 -26.212 5.125 1.00 48.00 183 ARG A C 1
ATOM 1396 O O . ARG A 1 183 ? 32.448 -25.518 4.601 1.00 48.00 183 ARG A O 1
ATOM 1403 N N . PHE A 1 184 ? 33.954 -27.198 4.501 1.00 46.25 184 PHE A N 1
ATOM 1404 C CA . PHE A 1 184 ? 33.416 -27.824 3.299 1.00 46.25 184 PHE A CA 1
ATOM 1405 C C . PHE A 1 184 ? 32.094 -28.501 3.674 1.00 46.25 184 PHE A C 1
ATOM 1407 O O . PHE A 1 184 ? 31.979 -29.098 4.749 1.00 46.25 184 PHE A O 1
ATOM 1414 N N . LEU A 1 185 ? 31.065 -28.297 2.856 1.00 46.47 185 LEU A N 1
ATOM 1415 C CA . LEU A 1 185 ? 29.782 -28.968 3.022 1.00 46.47 185 LEU A CA 1
ATOM 1416 C C . LEU A 1 185 ? 29.591 -29.925 1.841 1.00 46.47 185 LEU A C 1
ATOM 1418 O O . LEU A 1 185 ? 29.801 -29.495 0.701 1.00 46.47 185 LEU A O 1
ATOM 1422 N N . PRO A 1 186 ? 29.166 -31.176 2.087 1.00 35.28 186 PRO A N 1
ATOM 1423 C CA . PRO A 1 186 ? 28.820 -32.099 1.019 1.00 35.28 186 PRO A CA 1
ATOM 1424 C C . PRO A 1 186 ? 27.534 -31.636 0.327 1.00 35.28 186 PRO A C 1
ATOM 1426 O O . PRO A 1 186 ? 26.577 -31.214 0.984 1.00 35.28 186 PRO A O 1
ATOM 1429 N N . ILE A 1 187 ? 27.509 -31.711 -1.004 1.00 40.44 187 ILE A N 1
ATOM 1430 C CA . ILE A 1 187 ? 26.284 -31.542 -1.787 1.00 40.44 187 ILE A CA 1
ATOM 1431 C C . ILE A 1 187 ? 25.581 -32.907 -1.820 1.00 40.44 187 ILE A C 1
ATOM 1433 O O . ILE A 1 187 ? 26.047 -33.819 -2.494 1.00 40.44 187 ILE A O 1
ATOM 1437 N N . THR A 1 188 ? 24.470 -33.051 -1.094 1.00 41.94 188 THR A N 1
ATOM 1438 C CA . THR A 1 188 ? 23.471 -34.116 -1.320 1.00 41.94 188 THR A CA 1
ATOM 1439 C C . THR A 1 188 ? 22.164 -33.504 -1.774 1.00 41.94 188 THR A C 1
ATOM 1441 O O . THR A 1 188 ? 21.727 -32.553 -1.082 1.00 41.94 188 THR A O 1
#

InterPro domains:
  IPR000445 Helix-hairpin-helix motif [PF00633] (5-32)
  IPR003265 HhH-GPD domain [SM00478] (1-95)
  IPR003265 HhH-GPD domain [cd00056] (9-93)
  IPR003651 Endonuclease III-like, iron-sulphur cluster loop motif [PF10576] (97-113)
  IPR003651 Endonuclease III-like, iron-sulphur cluster loop motif [SM00525] (96-116)
  IPR004035 Endonuclease III, iron-sulphur binding site [PS00764] (97-113)
  IPR004036 Endonuclease III-like, conserved site-2 [PS01155] (7-36)
  IPR011257 DNA glycosylase [SSF48150] (4-130)
  IPR015797 NUDIX hydrolase-like domain superfamily [SSF55811] (125-161)
  IPR023170 Helix-hairpin-helix, base-excision DNA repair, C-terminal [G3DSA:1.10.1670.10] (38-116)
  IPR044298 Adenine/Thymine-DNA glycosylase [PTHR42944] (5-163)

Radius of gyration: 24.34 Å; chains: 1; bounding box: 69×50×47 Å

Organism: Escherichia coli (NCBI:txid562)

Sequence (188 aa):
MATLHGGKFPETFEEVAALPGVGRSTAGAILSLSLGKHFPILDGNVKRVLARCYAVSGWPGKKEVENKLWSLSEQVTPAVGVERFNQAMMDLGAMICTRSKPKCSLCPLQNGCIAAANNSWSLYPGKKPKQTLPERTGYFLLLQHEDEVLLAQRPSSGLWAVYTVSRSLPMKKVCGSGWRNDRFLPIT

Secondary structure (DSSP, 8-state):
-TTTSTTPPP-SHHHHHTSTT--HHHHHHHHHHHH--------HHHHHHHHHHTT--S-TTSHHHHHHHHHHHHHH--STTHHHHHHHHHHIIIIIS-SSS--GGG-TTGGG-HHHHTT-GGGSSPPPPP-PPPP----B---EETTEE---BPPSSSTTTT-B--BPPP-----SS---S---EE--